Protein AF-A0A2S3VQV4-F1 (afdb_monomer)

Foldseek 3Di:
DDDDDDDDDDDDDDDDPDDDDDDPPPPPPDPVNVVVVVVVCVVFQWAKFQPVQACPVNPPFEEAEEPQCVVLVPLQVLLLVLCVVFPVVLAQHHHDQQDPVRRGHYYDDPPDAGEYEYEDDDDWAWAAHWDWDPDPPDPPIDTHHTYTYFHLPCDDPRCVPCVVPSSLVSSLSSNQRVLRHNTGWALLCDPQRDPVSCVVCVVPGHHNRDRIDISDPDRDPPASRYPSDDSSVDPSHGDPSSRVVNRVRNVDD

Sequence (253 aa):
MDCRPSAPAAALCAIPLSLVLGMVQAAERTETSDKQILAMRKVQPQSYVDLARLWKGGLPIPVCWEADVAPFAEQKQWVEDIIRQRLENPTAVRFKGFAVQAKRWPTCSAAALGIRISATEGRPRSDVGKQWSPGPLNPKRQQFPTRVQLDFKLGGAYESYCGGQKRKCLEVIALHEFMHAIGFLHEHLRDDAPQACRETFGHEGDDTGIHPNKFSVIYDRASIMTYCESIYDRPIRLSAEDIAAVNHFYQTQ

Solvent-accessible surface area (backbone atoms only — not comparable to full-atom values): 14677 Å² total; per-residue (Å²): 137,86,83,84,88,82,84,86,84,88,83,90,80,89,76,83,85,76,78,84,74,83,75,81,74,71,82,74,82,49,72,67,55,56,51,51,51,51,50,52,42,70,76,56,41,25,40,39,28,20,73,89,15,42,62,73,96,47,73,54,36,35,36,24,32,35,77,80,39,64,86,42,62,66,60,51,48,47,42,55,50,39,39,43,64,48,45,34,66,75,32,46,49,47,75,34,42,56,35,84,90,74,72,38,60,35,73,54,56,96,83,55,59,37,40,39,37,37,58,47,88,62,86,61,48,28,30,27,4,56,35,60,48,86,52,96,83,45,93,81,56,44,78,46,55,17,44,34,32,40,33,86,80,43,53,75,88,37,30,85,76,25,63,93,39,50,68,62,44,48,32,40,50,48,49,34,35,50,42,17,42,59,9,35,42,53,42,39,70,42,94,74,28,58,66,74,39,33,74,72,47,51,85,69,74,62,45,85,52,83,54,79,37,67,60,40,95,58,71,57,87,67,31,54,46,26,74,77,50,69,62,79,86,46,77,84,50,60,26,74,35,46,34,42,31,46,28,68,73,42,45,86,127

Secondary structure (DSSP, 8-state):
------------------------------HHHHHHHHHHHHHS---EEETTTS-TT-PSEEEEE-GGGTT-HHHHHHHHHHHIIIIITTSS--EE--BTTTTBPPBPPTT--SEEEEE-SSS-EE--SSEE-S-TT-TT--EEPEEEEE-SS--GGGHHHHTT-HHHHHHHHHHHHHHHHTTB--GGGSTTS-HHHHHHHTT---SS--SEEES-SS--TT-TT-SSS-GGGS-SS--HHHHHHHHHHHS--

Structure (mmCIF, N/CA/C/O backbone):
data_AF-A0A2S3VQV4-F1
#
_entry.id   AF-A0A2S3VQV4-F1
#
loop_
_atom_site.group_PDB
_atom_site.id
_atom_site.type_symbol
_atom_site.label_atom_id
_atom_site.label_alt_id
_atom_site.label_comp_id
_atom_site.label_asym_id
_atom_site.label_entity_id
_atom_site.label_seq_id
_atom_site.pdbx_PDB_ins_code
_atom_site.Cartn_x
_atom_site.Cartn_y
_atom_site.Cartn_z
_atom_site.occupancy
_atom_site.B_iso_or_equiv
_atom_site.auth_seq_id
_atom_site.auth_comp_id
_atom_site.auth_asym_id
_atom_site.auth_atom_id
_atom_site.pdbx_PDB_model_num
ATOM 1 N N . MET A 1 1 ? 51.954 -7.092 -84.068 1.00 37.50 1 MET A N 1
ATOM 2 C CA . MET A 1 1 ? 51.977 -8.270 -83.179 1.00 37.50 1 MET A CA 1
ATOM 3 C C . MET A 1 1 ? 50.537 -8.504 -82.758 1.00 37.50 1 MET A C 1
ATOM 5 O O . MET A 1 1 ? 50.063 -7.892 -81.817 1.00 37.50 1 MET A O 1
ATOM 9 N N . ASP A 1 2 ? 49.723 -8.955 -83.703 1.00 35.81 2 ASP A N 1
ATOM 10 C CA . ASP A 1 2 ? 49.441 -10.374 -83.971 1.00 35.81 2 ASP A CA 1
ATOM 11 C C . ASP A 1 2 ? 48.660 -11.022 -82.838 1.00 35.81 2 ASP A C 1
ATOM 13 O O . ASP A 1 2 ? 49.214 -11.309 -81.786 1.00 35.81 2 ASP A O 1
ATOM 17 N N . CYS A 1 3 ? 47.391 -11.315 -83.112 1.00 26.34 3 CYS A N 1
ATOM 18 C CA . CYS A 1 3 ? 46.712 -12.486 -82.574 1.00 26.34 3 CYS A CA 1
ATOM 19 C C . CYS A 1 3 ? 45.670 -12.934 -83.605 1.00 26.34 3 CYS A C 1
ATOM 21 O O . CYS A 1 3 ? 44.615 -12.321 -83.766 1.00 26.34 3 CYS A O 1
ATOM 23 N N . ARG A 1 4 ? 46.003 -14.001 -84.337 1.00 34.62 4 ARG A N 1
ATOM 24 C CA . ARG A 1 4 ? 45.033 -14.879 -85.001 1.00 34.62 4 ARG A CA 1
ATOM 25 C C . ARG A 1 4 ? 44.689 -16.057 -84.065 1.00 34.62 4 ARG A C 1
ATOM 27 O O . ARG A 1 4 ? 45.389 -16.260 -83.077 1.00 34.62 4 ARG A O 1
ATOM 34 N N . PRO A 1 5 ? 43.592 -16.784 -84.342 1.00 52.12 5 PRO A N 1
ATOM 35 C CA . PRO A 1 5 ? 42.718 -17.366 -83.331 1.00 52.12 5 PRO A CA 1
ATOM 36 C C . PRO A 1 5 ? 42.976 -18.855 -83.080 1.00 52.12 5 PRO A C 1
ATOM 38 O O . PRO A 1 5 ? 43.497 -19.561 -83.942 1.00 52.12 5 PRO A O 1
ATOM 41 N N . SER A 1 6 ? 42.461 -19.358 -81.961 1.00 37.84 6 SER A N 1
ATOM 42 C CA . SER A 1 6 ? 42.066 -20.760 -81.829 1.00 37.84 6 SER A CA 1
ATOM 43 C C . SER A 1 6 ? 40.886 -20.896 -80.858 1.00 37.84 6 SER A C 1
ATOM 45 O O . SER A 1 6 ? 40.929 -20.477 -79.707 1.00 37.84 6 SER A O 1
ATOM 47 N N . ALA A 1 7 ? 39.798 -21.463 -81.368 1.00 37.53 7 ALA A N 1
ATOM 48 C CA . ALA A 1 7 ? 38.759 -22.152 -80.602 1.00 37.53 7 ALA A CA 1
ATOM 49 C C . ALA A 1 7 ? 38.969 -23.677 -80.832 1.00 37.53 7 ALA A C 1
ATOM 51 O O . ALA A 1 7 ? 39.794 -24.000 -81.695 1.00 37.53 7 ALA A O 1
ATOM 52 N N . PRO A 1 8 ? 38.233 -24.624 -80.199 1.00 49.47 8 PRO A N 1
ATOM 53 C CA . PRO A 1 8 ? 37.047 -24.455 -79.348 1.00 49.47 8 PRO A CA 1
ATOM 54 C C . PRO A 1 8 ? 36.960 -25.405 -78.116 1.00 49.47 8 PRO A C 1
ATOM 56 O O . PRO A 1 8 ? 37.831 -26.230 -77.871 1.00 49.47 8 PRO A O 1
ATOM 59 N N . ALA A 1 9 ? 35.807 -25.316 -77.436 1.00 34.09 9 ALA A N 1
ATOM 60 C CA . ALA A 1 9 ? 35.054 -26.393 -76.768 1.00 34.09 9 ALA A CA 1
ATOM 61 C C . ALA A 1 9 ? 35.073 -26.491 -75.222 1.00 34.09 9 ALA A C 1
ATOM 63 O O . ALA A 1 9 ? 35.993 -27.006 -74.604 1.00 34.09 9 ALA A O 1
ATOM 64 N N . ALA A 1 10 ? 33.919 -26.082 -74.673 1.00 34.25 10 ALA A N 1
ATOM 65 C CA . ALA A 1 10 ? 33.090 -26.761 -73.669 1.00 34.25 10 ALA A CA 1
ATOM 66 C C . ALA A 1 10 ? 33.666 -27.090 -72.277 1.00 34.25 10 ALA A C 1
ATOM 68 O O . ALA A 1 10 ? 34.391 -28.058 -72.102 1.00 34.25 10 ALA A O 1
ATOM 69 N N . ALA A 1 11 ? 33.136 -26.421 -71.248 1.00 33.97 11 ALA A N 1
ATOM 70 C CA . ALA A 1 11 ? 32.174 -27.040 -70.326 1.00 33.97 11 ALA A CA 1
ATOM 71 C C . ALA A 1 11 ? 31.608 -25.991 -69.356 1.00 33.97 11 ALA A C 1
ATOM 73 O O . ALA A 1 11 ? 32.313 -25.115 -68.863 1.00 33.97 11 ALA A O 1
ATOM 74 N N . LEU A 1 12 ? 30.301 -26.085 -69.127 1.00 37.28 12 LEU A N 1
ATOM 75 C CA . LEU A 1 12 ? 29.513 -25.231 -68.254 1.00 37.28 12 LEU A CA 1
ATOM 76 C C . LEU A 1 12 ? 29.909 -25.397 -66.782 1.00 37.28 12 LEU A C 1
ATOM 78 O O . LEU A 1 12 ? 29.992 -26.520 -66.296 1.00 37.28 12 LEU A O 1
ATOM 82 N N . CYS A 1 13 ? 29.995 -24.286 -66.050 1.00 30.20 13 CYS A N 1
ATOM 83 C CA . CYS A 1 13 ? 29.574 -24.248 -64.650 1.00 30.20 13 CYS A CA 1
ATOM 84 C C . CYS A 1 13 ? 29.220 -22.803 -64.272 1.00 30.20 13 CYS A C 1
ATOM 86 O O . CYS A 1 13 ? 30.066 -22.016 -63.856 1.00 30.20 13 CYS A O 1
ATOM 88 N N . ALA A 1 14 ? 27.962 -22.427 -64.502 1.00 33.12 14 ALA A N 1
ATOM 89 C CA . ALA A 1 14 ? 27.409 -21.177 -64.003 1.00 33.12 14 ALA A CA 1
ATOM 90 C C . ALA A 1 14 ? 27.013 -21.379 -62.534 1.00 33.12 14 ALA A C 1
ATOM 92 O O . ALA A 1 14 ? 26.073 -22.117 -62.246 1.00 33.12 14 ALA A O 1
ATOM 93 N N . ILE A 1 15 ? 27.720 -20.723 -61.613 1.00 39.78 15 ILE A N 1
ATOM 94 C CA . ILE A 1 15 ? 27.254 -20.519 -60.238 1.00 39.78 15 ILE A CA 1
ATOM 95 C C . ILE A 1 15 ? 26.814 -19.053 -60.159 1.00 39.78 15 ILE A C 1
ATOM 97 O O . ILE A 1 15 ? 27.644 -18.170 -60.386 1.00 39.78 15 ILE A O 1
ATOM 101 N N . PRO A 1 16 ? 25.528 -18.757 -59.906 1.00 37.22 16 PRO A N 1
ATOM 102 C CA . PRO A 1 16 ? 25.073 -17.383 -59.820 1.00 37.22 16 PRO A CA 1
ATOM 103 C C . PRO A 1 16 ? 25.626 -16.722 -58.555 1.00 37.22 16 PRO A C 1
ATOM 105 O O . PRO A 1 16 ? 25.566 -17.266 -57.452 1.00 37.22 16 PRO A O 1
ATOM 108 N N . LEU A 1 17 ? 26.155 -15.517 -58.751 1.00 39.88 17 LEU A N 1
ATOM 109 C CA . LEU A 1 17 ? 26.560 -14.580 -57.716 1.00 39.88 17 LEU A CA 1
ATOM 110 C C . LEU A 1 17 ? 25.288 -14.061 -57.022 1.00 39.88 17 LEU A C 1
ATOM 112 O O . LEU A 1 17 ? 24.684 -13.083 -57.458 1.00 39.88 17 LEU A O 1
ATOM 116 N N . SER A 1 18 ? 24.831 -14.764 -55.985 1.00 39.56 18 SER A N 1
ATOM 117 C CA . SER A 1 18 ? 23.697 -14.325 -55.171 1.00 39.56 18 SER A CA 1
ATOM 118 C C . SER A 1 18 ? 24.066 -13.057 -54.404 1.00 39.56 18 SER A C 1
ATOM 120 O O . SER A 1 18 ? 24.890 -13.071 -53.491 1.00 39.56 18 SER A O 1
ATOM 122 N N . LEU A 1 19 ? 23.432 -11.956 -54.804 1.00 42.22 19 LEU A N 1
ATOM 123 C CA . LEU A 1 19 ? 23.397 -10.684 -54.098 1.00 42.22 19 LEU A CA 1
ATOM 124 C C . LEU A 1 19 ? 22.853 -10.922 -52.678 1.00 42.22 19 LEU A C 1
ATOM 126 O O . LEU A 1 19 ? 21.746 -11.433 -52.503 1.00 42.22 19 LEU A O 1
ATOM 130 N N . VAL A 1 20 ? 23.649 -10.573 -51.669 1.00 43.97 20 VAL A N 1
ATOM 131 C CA . VAL A 1 20 ? 23.296 -10.663 -50.248 1.00 43.97 20 VAL A CA 1
ATOM 132 C C . VAL A 1 20 ? 22.176 -9.664 -49.957 1.00 43.97 20 VAL A C 1
ATOM 134 O O . VAL A 1 20 ? 22.417 -8.472 -49.780 1.00 43.97 20 VAL A O 1
ATOM 137 N N . LEU A 1 21 ? 20.936 -10.150 -49.923 1.00 41.28 21 LEU A N 1
ATOM 138 C CA . LEU A 1 21 ? 19.814 -9.419 -49.351 1.00 41.28 21 LEU A CA 1
ATOM 139 C C . LEU A 1 21 ? 19.945 -9.519 -47.825 1.00 41.28 21 LEU A C 1
ATOM 141 O O . LEU A 1 21 ? 19.776 -10.592 -47.247 1.00 41.28 21 LEU A O 1
ATOM 145 N N . GLY A 1 22 ? 20.312 -8.410 -47.182 1.00 38.19 22 GLY A N 1
ATOM 146 C CA . GLY A 1 22 ? 20.377 -8.307 -45.729 1.00 38.19 22 GLY A CA 1
ATOM 147 C C . GLY A 1 22 ? 19.006 -8.575 -45.116 1.00 38.19 22 GLY A C 1
ATOM 148 O O . GLY A 1 22 ? 18.124 -7.720 -45.149 1.00 38.19 22 GLY A O 1
ATOM 149 N N . MET A 1 23 ? 18.830 -9.766 -44.549 1.00 38.03 23 MET A N 1
ATOM 150 C CA . MET A 1 23 ? 17.711 -10.049 -43.667 1.00 38.03 23 MET A CA 1
ATOM 151 C C . MET A 1 23 ? 17.984 -9.375 -42.327 1.00 38.03 23 MET A C 1
ATOM 153 O O . MET A 1 23 ? 18.770 -9.859 -41.515 1.00 38.03 23 MET A O 1
ATOM 157 N N . VAL A 1 24 ? 17.305 -8.256 -42.083 1.00 44.84 24 VAL A N 1
ATOM 158 C CA . VAL A 1 24 ? 16.979 -7.846 -40.719 1.00 44.84 24 VAL A CA 1
ATOM 159 C C . VAL A 1 24 ? 16.031 -8.919 -40.188 1.00 44.84 24 VAL A C 1
ATOM 161 O O . VAL A 1 24 ? 14.823 -8.855 -40.404 1.00 44.84 24 VAL A O 1
ATOM 164 N N . GLN A 1 25 ? 16.575 -9.954 -39.550 1.00 40.06 25 GLN A N 1
ATOM 165 C CA . GLN A 1 25 ? 15.770 -10.834 -38.715 1.00 40.06 25 GLN A CA 1
ATOM 166 C C . GLN A 1 25 ? 15.350 -10.015 -37.497 1.00 40.06 25 GLN A C 1
ATOM 168 O O . GLN A 1 25 ? 16.073 -9.908 -36.508 1.00 40.06 25 GLN A O 1
ATOM 173 N N . ALA A 1 26 ? 14.167 -9.407 -37.582 1.00 44.28 26 ALA A N 1
ATOM 174 C CA . ALA A 1 26 ? 13.380 -9.180 -36.387 1.00 44.28 26 ALA A CA 1
ATOM 175 C C . ALA A 1 26 ? 13.266 -10.547 -35.704 1.00 44.28 26 ALA A C 1
ATOM 177 O O . ALA A 1 26 ? 12.767 -11.494 -36.307 1.00 44.28 26 ALA A O 1
ATOM 178 N N . ALA A 1 27 ? 13.826 -10.674 -34.502 1.00 47.50 27 ALA A N 1
ATOM 179 C CA . ALA A 1 27 ? 13.741 -11.898 -33.727 1.00 47.50 27 ALA A CA 1
ATOM 180 C C . ALA A 1 27 ? 12.258 -12.204 -33.477 1.00 47.50 27 ALA A C 1
ATOM 182 O O . ALA A 1 27 ? 11.628 -11.606 -32.603 1.00 47.50 27 ALA A O 1
ATOM 183 N N . GLU A 1 28 ? 11.685 -13.096 -34.281 1.00 47.72 28 GLU A N 1
ATOM 184 C CA . GLU A 1 28 ? 10.349 -13.625 -34.064 1.00 47.72 28 GLU A CA 1
ATOM 185 C C . GLU A 1 28 ? 10.369 -14.350 -32.716 1.00 47.72 28 GLU A C 1
ATOM 187 O O . GLU A 1 28 ? 10.972 -15.416 -32.564 1.00 47.72 28 GLU A O 1
ATOM 192 N N . ARG A 1 29 ? 9.737 -13.753 -31.697 1.00 47.00 29 ARG A N 1
ATOM 193 C CA . ARG A 1 29 ? 9.370 -14.490 -30.486 1.00 47.00 29 ARG A CA 1
ATOM 194 C C . ARG A 1 29 ? 8.435 -15.605 -30.919 1.00 47.00 29 ARG A C 1
ATOM 196 O O . ARG A 1 29 ? 7.283 -15.362 -31.260 1.00 47.00 29 ARG A O 1
ATOM 203 N N . THR A 1 30 ? 8.951 -16.824 -30.936 1.00 44.78 30 THR A N 1
ATOM 204 C CA . THR A 1 30 ? 8.153 -18.005 -31.230 1.00 44.78 30 THR A CA 1
ATOM 205 C C . THR A 1 30 ? 7.214 -18.284 -30.059 1.00 44.78 30 THR A C 1
ATOM 207 O O . THR A 1 30 ? 7.608 -18.234 -28.894 1.00 44.78 30 THR A O 1
ATOM 210 N N . GLU A 1 31 ? 5.966 -18.628 -30.370 1.00 49.62 31 GLU A N 1
ATOM 211 C CA . GLU A 1 31 ? 4.914 -19.011 -29.415 1.00 49.62 31 GLU A CA 1
ATOM 212 C C . GLU A 1 31 ? 5.366 -20.129 -28.442 1.00 49.62 31 GLU A C 1
ATOM 214 O O . GLU A 1 31 ? 4.879 -20.257 -27.316 1.00 49.62 31 GLU A O 1
ATOM 219 N N . THR A 1 32 ? 6.353 -20.924 -28.864 1.00 46.34 32 THR A N 1
ATOM 220 C CA . THR A 1 32 ? 7.028 -21.973 -28.091 1.00 46.34 32 THR A CA 1
ATOM 221 C C . THR A 1 32 ? 7.845 -21.416 -26.918 1.00 46.34 32 THR A C 1
ATOM 223 O O . THR A 1 32 ? 7.810 -21.992 -25.831 1.00 46.34 32 THR A O 1
ATOM 226 N N . SER A 1 33 ? 8.515 -20.273 -27.101 1.00 57.22 33 SER A N 1
ATOM 227 C CA . SER A 1 33 ? 9.264 -19.571 -26.050 1.00 57.22 33 SER A CA 1
ATOM 228 C C . SER A 1 33 ? 8.322 -19.001 -24.992 1.00 57.22 33 SER A C 1
ATOM 230 O O . SER A 1 33 ? 8.520 -19.217 -23.798 1.00 57.22 33 SER A O 1
ATOM 232 N N . ASP A 1 34 ? 7.223 -18.373 -25.415 1.00 50.81 34 ASP A N 1
ATOM 233 C CA . ASP A 1 34 ? 6.248 -17.803 -24.485 1.00 50.81 34 ASP A CA 1
ATOM 234 C C . ASP A 1 34 ? 5.548 -18.890 -23.657 1.00 50.81 34 ASP A C 1
ATOM 236 O O . ASP A 1 34 ? 5.352 -18.697 -22.460 1.00 50.81 34 ASP A O 1
ATOM 240 N N . LYS A 1 35 ? 5.245 -20.066 -24.230 1.00 51.00 35 LYS A N 1
ATOM 241 C CA . LYS A 1 35 ? 4.702 -21.215 -23.475 1.00 51.00 35 LYS A CA 1
ATOM 242 C C . LYS A 1 35 ? 5.713 -21.813 -22.494 1.00 51.00 35 LYS A C 1
ATOM 244 O O . LYS A 1 35 ? 5.312 -22.187 -21.393 1.00 51.00 35 LYS A O 1
ATOM 249 N N . GLN A 1 36 ? 6.998 -21.882 -22.845 1.00 55.75 36 GLN A N 1
ATOM 250 C CA . GLN A 1 36 ? 8.057 -22.337 -21.933 1.00 55.75 36 GLN A CA 1
ATOM 251 C C . GLN A 1 36 ? 8.312 -21.334 -20.804 1.00 55.75 36 GLN A C 1
ATOM 253 O O . GLN A 1 36 ? 8.400 -21.738 -19.648 1.00 55.75 36 GLN A O 1
ATOM 258 N N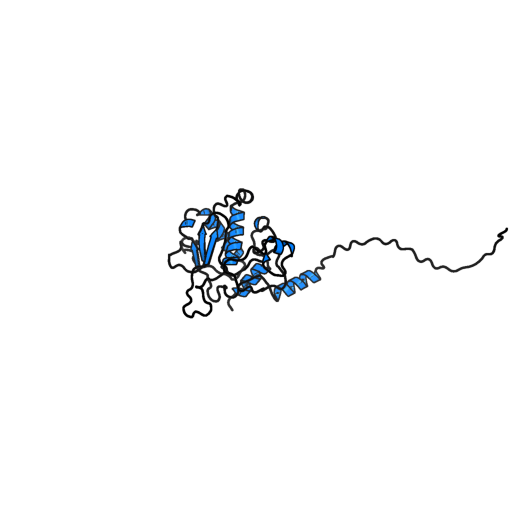 . ILE A 1 37 ? 8.326 -20.034 -21.105 1.00 53.62 37 ILE A N 1
ATOM 259 C CA . ILE A 1 37 ? 8.384 -18.963 -20.107 1.00 53.62 37 ILE A CA 1
ATOM 260 C C . ILE A 1 37 ? 7.148 -19.028 -19.202 1.00 53.62 37 ILE A C 1
ATOM 262 O O . ILE A 1 37 ? 7.285 -18.963 -17.987 1.00 53.62 37 ILE A O 1
ATOM 266 N N . LEU A 1 38 ? 5.945 -19.227 -19.750 1.00 51.50 38 LEU A N 1
ATOM 267 C CA . LEU A 1 38 ? 4.717 -19.371 -18.959 1.00 51.50 38 LEU A CA 1
ATOM 268 C C . LEU A 1 38 ? 4.722 -20.639 -18.089 1.00 51.50 38 LEU A C 1
ATOM 270 O O . LEU A 1 38 ? 4.193 -20.624 -16.980 1.00 51.50 38 LEU A O 1
ATOM 274 N N . ALA A 1 39 ? 5.316 -21.732 -18.572 1.00 57.41 39 ALA A N 1
ATOM 275 C CA . ALA A 1 39 ? 5.488 -22.966 -17.811 1.00 57.41 39 ALA A CA 1
ATOM 276 C C . ALA A 1 39 ? 6.515 -22.792 -16.680 1.00 57.41 39 ALA A C 1
ATOM 278 O O . ALA A 1 39 ? 6.228 -23.173 -15.551 1.00 57.41 39 ALA A O 1
ATOM 279 N N . MET A 1 40 ? 7.651 -22.133 -16.934 1.00 54.72 40 MET A N 1
ATOM 280 C CA . MET A 1 40 ? 8.623 -21.764 -15.896 1.00 54.72 40 MET A CA 1
ATOM 281 C C . MET A 1 40 ? 8.008 -20.807 -14.859 1.00 54.72 40 MET A C 1
ATOM 283 O O . MET A 1 40 ? 8.134 -21.051 -13.662 1.00 54.72 40 MET A O 1
ATOM 287 N N . ARG A 1 41 ? 7.239 -19.802 -15.308 1.00 52.19 41 ARG A N 1
ATOM 288 C CA . ARG A 1 41 ? 6.460 -18.870 -14.465 1.00 52.19 41 ARG A CA 1
ATOM 289 C C . ARG A 1 41 ? 5.413 -19.566 -13.589 1.00 52.19 41 ARG A C 1
ATOM 291 O O . ARG A 1 41 ? 5.117 -19.090 -12.500 1.00 52.19 41 ARG A O 1
ATOM 298 N N . LYS A 1 42 ? 4.823 -20.676 -14.054 1.00 45.38 42 LYS A N 1
ATOM 299 C CA . LYS A 1 42 ? 3.853 -21.480 -13.283 1.00 45.38 42 LYS A CA 1
ATOM 300 C C . LYS A 1 42 ? 4.511 -22.396 -12.254 1.00 45.38 42 LYS A C 1
ATOM 302 O O . LYS A 1 42 ? 3.868 -22.734 -11.266 1.00 45.38 42 LYS A O 1
ATOM 307 N N . VAL A 1 43 ? 5.752 -22.817 -12.491 1.00 44.72 43 VAL A N 1
ATOM 308 C CA . VAL A 1 43 ? 6.489 -23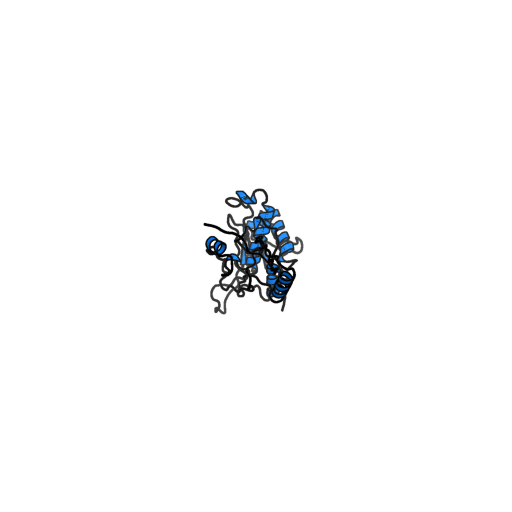.712 -11.586 1.00 44.72 43 VAL A CA 1
ATOM 309 C C . VAL A 1 43 ? 7.153 -22.921 -10.457 1.00 44.72 43 VAL A C 1
ATOM 311 O O . VAL A 1 43 ? 7.273 -23.443 -9.352 1.00 44.72 43 VAL A O 1
ATOM 314 N N . GLN A 1 44 ? 7.513 -21.656 -10.699 1.00 42.16 44 GLN A N 1
ATOM 315 C CA . GLN A 1 44 ? 7.964 -20.705 -9.683 1.00 42.16 44 GLN A CA 1
ATOM 316 C C . GLN A 1 44 ? 7.485 -19.302 -10.103 1.00 42.16 44 GLN A C 1
ATOM 318 O O . GLN A 1 44 ? 8.096 -18.712 -10.993 1.00 42.16 44 GLN A O 1
ATOM 323 N N . PRO A 1 45 ? 6.364 -18.791 -9.560 1.00 42.34 45 PRO A N 1
ATOM 324 C CA . PRO A 1 45 ? 5.953 -17.392 -9.717 1.00 42.34 45 PRO A CA 1
ATOM 325 C C . PRO A 1 45 ? 6.767 -16.507 -8.799 1.00 42.34 45 PRO A C 1
ATOM 327 O O . PRO A 1 45 ? 7.330 -17.065 -7.864 1.00 42.34 45 PRO A O 1
ATOM 330 N N . GLN A 1 46 ? 6.949 -15.205 -9.083 1.00 61.28 46 GLN A N 1
ATOM 331 C CA . GLN A 1 46 ? 7.988 -14.519 -8.341 1.00 61.28 46 GLN A CA 1
ATOM 332 C C . GLN A 1 46 ? 8.089 -12.959 -8.297 1.00 61.28 46 GLN A C 1
ATOM 334 O O . GLN A 1 46 ? 8.196 -12.307 -9.324 1.00 61.28 46 GLN A O 1
ATOM 339 N N . SER A 1 47 ? 8.171 -12.398 -7.073 1.00 63.59 47 SER A N 1
ATOM 340 C CA . SER A 1 47 ? 8.362 -10.974 -6.702 1.00 63.59 47 SER A CA 1
ATOM 341 C C . SER A 1 47 ? 9.515 -10.782 -5.691 1.00 63.59 47 SER A C 1
ATOM 343 O O . SER A 1 47 ? 10.061 -11.762 -5.169 1.00 63.59 47 SER A O 1
ATOM 345 N N . TYR A 1 48 ? 9.899 -9.536 -5.390 1.00 85.00 48 TYR A N 1
ATOM 346 C CA . TYR A 1 48 ? 10.846 -9.202 -4.315 1.00 85.00 48 TYR A CA 1
ATOM 347 C C . TYR A 1 48 ? 10.116 -9.015 -2.972 1.00 85.00 48 TYR A C 1
ATOM 349 O O . TYR A 1 48 ? 9.217 -8.186 -2.866 1.00 85.00 48 TYR A O 1
ATOM 357 N N . VAL A 1 49 ? 10.436 -9.823 -1.954 1.00 88.56 49 VAL A N 1
ATOM 358 C CA . VAL A 1 49 ? 9.638 -9.926 -0.711 1.00 88.56 49 VAL A CA 1
ATOM 359 C C . VAL A 1 49 ? 10.539 -10.037 0.517 1.00 88.56 49 VAL A C 1
ATOM 361 O O . VAL A 1 49 ? 11.539 -10.748 0.483 1.00 88.56 49 VAL A O 1
ATOM 364 N N . ASP A 1 50 ? 10.168 -9.412 1.636 1.00 89.38 50 ASP A N 1
ATOM 365 C CA . ASP A 1 50 ? 10.814 -9.648 2.932 1.00 89.38 50 ASP A CA 1
ATOM 366 C C . ASP A 1 50 ? 1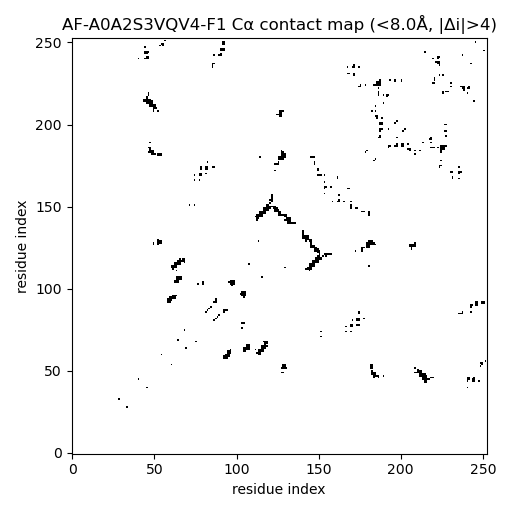0.091 -10.765 3.708 1.00 89.38 50 ASP A C 1
ATOM 368 O O . ASP A 1 50 ? 9.041 -10.572 4.334 1.00 89.38 50 ASP A O 1
ATOM 372 N N . LEU A 1 51 ? 10.676 -11.968 3.696 1.00 86.81 51 LEU A N 1
ATOM 373 C CA . LEU A 1 51 ? 10.081 -13.160 4.315 1.00 86.81 51 LEU A CA 1
ATOM 374 C C . LEU A 1 51 ? 9.907 -13.047 5.833 1.00 86.81 51 LEU A C 1
ATOM 376 O O . LEU A 1 51 ? 9.053 -13.743 6.397 1.00 86.81 51 LEU A O 1
ATOM 380 N N . ALA A 1 52 ? 10.717 -12.218 6.496 1.00 86.50 52 ALA A N 1
ATOM 381 C CA . ALA A 1 52 ? 10.635 -12.000 7.937 1.00 86.50 52 ALA A CA 1
ATOM 382 C C . ALA A 1 52 ? 9.477 -11.061 8.309 1.00 86.50 52 ALA A C 1
ATOM 384 O O . ALA A 1 52 ? 9.079 -11.009 9.476 1.00 86.50 52 ALA A O 1
ATOM 385 N N . ARG A 1 53 ? 8.928 -10.339 7.325 1.00 90.94 53 ARG A N 1
ATOM 386 C CA . ARG A 1 53 ? 7.845 -9.366 7.498 1.00 90.94 53 ARG A CA 1
ATOM 387 C C . ARG A 1 53 ? 6.490 -9.853 6.986 1.00 90.94 53 ARG A C 1
ATOM 389 O O . ARG A 1 53 ? 5.489 -9.181 7.201 1.00 90.94 53 ARG A O 1
ATOM 396 N N . LEU A 1 54 ? 6.404 -11.023 6.361 1.00 92.00 54 LEU A N 1
ATOM 397 C CA . LEU A 1 54 ? 5.119 -11.591 5.938 1.00 92.00 54 LEU A CA 1
ATOM 398 C C . LEU A 1 54 ? 4.156 -11.817 7.118 1.00 92.00 54 LEU A C 1
ATOM 400 O O . LEU A 1 54 ? 4.560 -12.227 8.211 1.00 92.00 54 LEU A O 1
ATOM 404 N N . TRP A 1 55 ? 2.852 -11.644 6.884 1.00 93.38 55 TRP A N 1
ATOM 405 C CA . TRP A 1 55 ? 1.798 -11.887 7.883 1.00 93.38 55 TRP A CA 1
ATOM 406 C C . TRP A 1 55 ? 1.447 -13.383 8.028 1.00 93.38 55 TRP A C 1
ATOM 408 O O . TRP A 1 55 ? 0.281 -13.775 7.961 1.00 93.38 55 TRP A O 1
ATOM 418 N N . LYS A 1 56 ? 2.460 -14.238 8.230 1.00 84.31 56 LYS A N 1
ATOM 419 C CA . LYS A 1 56 ? 2.306 -15.702 8.338 1.00 84.31 56 LYS A CA 1
ATOM 420 C C . LYS A 1 56 ? 1.339 -16.085 9.465 1.00 84.31 56 LYS A C 1
ATOM 422 O O . LYS A 1 56 ? 1.497 -15.624 10.596 1.00 84.31 56 LYS A O 1
ATOM 427 N N . GLY A 1 57 ? 0.334 -16.909 9.147 1.00 77.00 57 GLY A N 1
ATOM 428 C CA . GLY A 1 57 ? -0.695 -17.370 10.095 1.00 77.00 57 GLY A CA 1
ATOM 429 C C . GLY A 1 57 ? -1.590 -16.263 10.672 1.00 77.00 57 GLY A C 1
ATOM 430 O O . GLY A 1 57 ? -2.321 -16.505 11.626 1.00 77.00 57 GLY A O 1
ATOM 431 N N . GLY A 1 58 ? -1.512 -15.040 10.132 1.00 75.25 58 GLY A N 1
ATOM 432 C CA . GLY A 1 58 ? -2.150 -13.838 10.676 1.00 75.25 58 GLY A CA 1
ATOM 433 C C . GLY A 1 58 ? -3.237 -13.237 9.787 1.00 75.25 58 GLY A C 1
ATOM 434 O O . GLY A 1 58 ? -3.555 -12.060 9.954 1.00 75.25 58 GLY A O 1
ATOM 435 N N . LEU A 1 59 ? -3.773 -14.008 8.835 1.00 88.50 59 LEU A N 1
ATOM 436 C CA . LEU A 1 59 ? -4.903 -13.588 8.008 1.00 88.50 59 LEU A CA 1
ATOM 437 C C . LEU A 1 59 ? -6.240 -13.834 8.734 1.00 88.50 59 LEU A C 1
ATOM 439 O O . LEU A 1 59 ? -6.376 -14.841 9.429 1.00 88.50 59 LEU A O 1
ATOM 443 N N . PRO A 1 60 ? -7.255 -12.975 8.539 1.00 94.12 60 PRO A N 1
ATOM 444 C CA . PRO A 1 60 ? -7.194 -11.701 7.820 1.00 94.12 60 PRO A CA 1
ATOM 445 C C . PRO A 1 60 ? -6.433 -10.604 8.599 1.00 94.12 60 PRO A C 1
ATOM 447 O O . PRO A 1 60 ? -6.587 -10.462 9.816 1.00 94.12 60 PRO A O 1
ATOM 450 N N . ILE A 1 61 ? -5.639 -9.799 7.884 1.00 96.38 61 ILE A N 1
ATOM 451 C CA . ILE A 1 61 ? -4.785 -8.734 8.440 1.00 96.38 61 ILE A CA 1
ATOM 452 C C . ILE A 1 61 ? -5.668 -7.567 8.904 1.00 96.38 61 ILE A C 1
ATOM 454 O O . ILE A 1 61 ? -6.435 -7.050 8.095 1.00 96.38 61 ILE A O 1
ATOM 458 N N . PRO A 1 62 ? -5.609 -7.125 10.176 1.00 96.56 62 PRO A N 1
ATOM 459 C CA . PRO A 1 62 ? -6.352 -5.944 10.611 1.00 96.56 62 PRO A CA 1
ATOM 460 C C . PRO A 1 62 ? -5.920 -4.684 9.871 1.00 96.56 62 PRO A C 1
ATOM 462 O O . PRO A 1 62 ? -4.726 -4.433 9.750 1.00 96.56 62 PRO A O 1
ATOM 465 N N . VAL A 1 63 ? -6.896 -3.884 9.443 1.00 97.88 63 VAL A N 1
ATOM 466 C CA . VAL A 1 63 ? -6.694 -2.574 8.822 1.00 97.88 63 VAL A CA 1
ATOM 467 C C . VAL A 1 63 ? -7.623 -1.549 9.471 1.00 97.88 63 VAL A C 1
ATOM 469 O O . VAL A 1 63 ? -8.784 -1.854 9.764 1.00 97.88 63 VAL A O 1
ATOM 472 N N . CYS A 1 64 ? -7.122 -0.338 9.705 1.00 98.00 64 CYS A N 1
ATOM 473 C CA . CYS A 1 64 ? -7.926 0.785 10.177 1.00 98.00 64 CYS A CA 1
ATOM 474 C C . CYS A 1 64 ? -7.393 2.137 9.692 1.00 98.00 64 CYS A C 1
ATOM 476 O O . CYS A 1 64 ? -6.236 2.269 9.290 1.00 98.00 64 CYS A O 1
ATOM 478 N N . TRP A 1 65 ? -8.263 3.142 9.753 1.00 98.12 65 TRP A N 1
ATOM 479 C CA . TRP A 1 65 ? -7.975 4.530 9.415 1.00 98.12 65 TRP A CA 1
ATOM 480 C C . TRP A 1 65 ? -7.580 5.318 10.657 1.00 98.12 65 TRP A C 1
ATOM 482 O O . TRP A 1 65 ? -8.310 5.317 11.647 1.00 98.12 65 TRP A O 1
ATOM 492 N N . GLU A 1 66 ? -6.473 6.038 10.605 1.00 98.31 66 GLU A N 1
ATOM 493 C CA . GLU A 1 66 ? -6.154 7.030 11.623 1.00 98.31 66 GLU A CA 1
ATOM 494 C C . GLU A 1 66 ? -7.163 8.186 11.609 1.00 98.31 66 GLU A C 1
ATOM 496 O O . GLU A 1 66 ? -7.889 8.421 10.636 1.00 98.31 66 GLU A O 1
ATOM 501 N N . ALA A 1 67 ? -7.241 8.896 12.736 1.00 97.06 67 ALA A N 1
ATOM 502 C CA . ALA A 1 67 ? -8.216 9.967 12.933 1.00 97.06 67 ALA A CA 1
ATOM 503 C C . ALA A 1 67 ? -8.013 11.150 11.968 1.00 97.06 67 ALA A C 1
ATOM 505 O O . ALA A 1 67 ? -8.983 11.804 11.587 1.00 97.06 67 ALA A O 1
ATOM 506 N N . ASP A 1 68 ? -6.776 11.398 11.538 1.00 97.50 68 ASP A N 1
ATOM 507 C CA . ASP A 1 68 ? -6.408 12.444 10.577 1.00 97.50 68 ASP A CA 1
ATOM 508 C C . ASP A 1 68 ? -6.952 12.187 9.159 1.00 97.50 68 ASP A C 1
ATOM 510 O O . ASP A 1 68 ? -7.063 13.120 8.365 1.00 97.50 68 ASP A O 1
ATOM 514 N N . VAL A 1 69 ? -7.379 10.956 8.854 1.00 97.25 69 VAL A N 1
ATOM 515 C CA . VAL A 1 69 ? -8.005 10.605 7.569 1.00 97.25 69 VAL A CA 1
ATOM 516 C C . VAL A 1 69 ? -9.519 10.877 7.558 1.00 97.25 69 VAL A C 1
ATOM 518 O O . VAL A 1 69 ? -10.177 10.740 6.526 1.00 97.25 69 VAL A O 1
ATOM 521 N N . ALA A 1 70 ? -10.117 11.275 8.687 1.00 96.31 70 ALA A N 1
ATOM 522 C CA . ALA A 1 70 ? -11.561 11.512 8.790 1.00 96.31 70 ALA A CA 1
ATOM 523 C C . ALA A 1 70 ? -12.145 12.466 7.717 1.00 96.31 70 ALA A C 1
ATOM 525 O O . ALA A 1 70 ? -13.228 12.156 7.213 1.00 96.31 70 ALA A O 1
ATOM 526 N N . PRO A 1 71 ? -11.466 13.558 7.299 1.00 97.44 71 PRO A N 1
ATOM 527 C CA . PRO A 1 71 ? -11.984 14.466 6.269 1.00 97.44 71 PRO A CA 1
ATOM 528 C C . PRO A 1 71 ? -12.065 13.872 4.851 1.00 97.44 71 PRO A C 1
ATOM 530 O O . PRO A 1 71 ? -12.773 14.414 4.007 1.00 97.44 71 PRO A O 1
ATOM 533 N N . PHE A 1 72 ? -11.366 12.769 4.563 1.00 97.06 72 PHE A N 1
ATOM 534 C CA . PHE A 1 72 ? -11.193 12.233 3.204 1.00 97.06 72 PHE A CA 1
ATOM 535 C C . PHE A 1 72 ? -12.159 11.081 2.895 1.00 97.06 72 PHE A C 1
ATOM 537 O O . PHE A 1 72 ? -11.760 9.995 2.472 1.00 97.06 72 PHE A O 1
ATOM 544 N N . ALA A 1 73 ? -13.452 11.278 3.165 1.00 95.75 73 ALA A N 1
ATOM 545 C CA . ALA A 1 73 ? -14.448 10.205 3.106 1.00 95.75 73 ALA A CA 1
ATOM 546 C C . ALA A 1 73 ? -14.540 9.524 1.727 1.00 95.75 73 ALA A C 1
ATOM 548 O O . ALA A 1 73 ? -14.636 8.292 1.673 1.00 95.75 73 ALA A O 1
ATOM 549 N N . GLU A 1 74 ? -14.488 10.316 0.652 1.00 96.69 74 GLU A N 1
ATOM 550 C CA . GLU A 1 74 ? -14.536 9.852 -0.737 1.00 96.69 74 GLU A CA 1
ATOM 551 C C . GLU A 1 74 ? -13.250 9.115 -1.126 1.00 96.69 74 GLU A C 1
ATOM 553 O O . GLU A 1 74 ? -13.293 7.990 -1.616 1.00 96.69 74 GLU A O 1
ATOM 558 N N . GLN A 1 75 ? -12.090 9.687 -0.825 1.00 98.00 75 GLN A N 1
ATOM 559 C CA . GLN A 1 75 ? -10.807 9.076 -1.143 1.00 98.00 75 GLN A CA 1
ATOM 560 C C . GLN A 1 75 ? -10.595 7.755 -0.397 1.00 98.00 75 GLN A C 1
ATOM 562 O O . GLN A 1 75 ? -10.102 6.787 -0.973 1.00 98.00 75 GLN A O 1
ATOM 567 N N . LYS A 1 76 ? -11.026 7.675 0.869 1.00 97.69 76 LYS A N 1
ATOM 568 C CA . LYS A 1 76 ? -11.049 6.416 1.624 1.00 97.69 76 LYS A CA 1
ATOM 569 C C . LYS A 1 76 ? -11.865 5.340 0.904 1.00 97.69 76 LYS A C 1
ATOM 571 O O . LYS A 1 76 ? -11.480 4.178 0.941 1.00 97.69 76 LYS A O 1
ATOM 576 N N . GLN A 1 77 ? -12.974 5.713 0.258 1.00 96.88 77 GLN A N 1
ATOM 577 C CA . GLN A 1 77 ? -13.781 4.776 -0.528 1.00 96.88 77 GLN A CA 1
ATOM 578 C C . GLN A 1 77 ? -13.002 4.277 -1.750 1.00 96.88 77 GLN A C 1
ATOM 580 O O . GLN A 1 77 ? -12.981 3.076 -1.996 1.00 96.88 77 GLN A O 1
ATOM 585 N N . TRP A 1 78 ? -12.303 5.162 -2.470 1.00 98.06 78 TRP A N 1
ATOM 586 C CA . TRP A 1 78 ? -11.456 4.762 -3.602 1.00 98.06 78 TRP A CA 1
ATOM 587 C C . TRP A 1 78 ? -10.361 3.775 -3.181 1.00 98.06 78 TRP A C 1
ATOM 589 O O . TRP A 1 78 ? -10.144 2.774 -3.860 1.00 98.06 78 TRP A O 1
ATOM 599 N N . VAL A 1 79 ? -9.717 4.014 -2.032 1.00 98.44 79 VAL A N 1
ATOM 600 C CA . VAL A 1 79 ? -8.709 3.100 -1.474 1.00 98.44 79 VAL A CA 1
ATOM 601 C C . VAL A 1 79 ? -9.331 1.752 -1.089 1.00 98.44 79 VAL A C 1
ATOM 603 O O . VAL A 1 79 ? -8.818 0.706 -1.477 1.00 98.44 79 VAL A O 1
ATOM 606 N N . GLU A 1 80 ? -10.454 1.741 -0.368 1.00 97.88 80 GLU A N 1
ATOM 607 C CA . GLU A 1 80 ? -11.148 0.494 -0.000 1.00 97.88 80 GLU A CA 1
ATOM 608 C C . GLU A 1 80 ? -11.546 -0.319 -1.241 1.00 97.88 80 GLU A C 1
ATOM 610 O O . GLU A 1 80 ? -11.353 -1.538 -1.281 1.00 97.88 80 GLU A O 1
ATOM 615 N N . ASP A 1 81 ? -12.059 0.353 -2.273 1.00 97.50 81 ASP A N 1
ATOM 616 C CA . ASP A 1 81 ? -12.488 -0.281 -3.513 1.00 97.50 81 ASP A CA 1
ATOM 617 C C . ASP A 1 81 ? -11.314 -0.850 -4.305 1.00 97.50 81 ASP A C 1
ATOM 619 O O . ASP A 1 81 ? -11.383 -2.008 -4.727 1.00 97.50 81 ASP A O 1
ATOM 623 N N . ILE A 1 82 ? -10.228 -0.090 -4.490 1.00 98.19 82 ILE A N 1
ATOM 624 C CA . ILE A 1 82 ? -9.091 -0.573 -5.277 1.00 98.19 82 ILE A CA 1
ATOM 625 C C . ILE A 1 82 ? -8.385 -1.736 -4.584 1.00 98.19 82 ILE A C 1
ATOM 627 O O . ILE A 1 82 ? -8.063 -2.722 -5.246 1.00 98.19 82 ILE A O 1
ATOM 631 N N . ILE A 1 83 ? -8.218 -1.687 -3.258 1.00 98.19 83 ILE A N 1
ATOM 632 C CA . ILE A 1 83 ? -7.593 -2.782 -2.510 1.00 98.19 83 ILE A CA 1
ATOM 633 C C . ILE A 1 83 ? -8.458 -4.036 -2.579 1.00 98.19 83 ILE A C 1
ATOM 635 O O . ILE A 1 83 ? -7.947 -5.117 -2.877 1.00 98.19 83 ILE A O 1
ATOM 639 N N . ARG A 1 84 ? -9.778 -3.908 -2.420 1.00 96.25 84 ARG A N 1
ATOM 640 C CA . ARG A 1 84 ? -10.678 -5.054 -2.567 1.00 96.25 84 ARG A CA 1
ATOM 641 C C . ARG A 1 84 ? -10.624 -5.631 -3.982 1.00 96.25 84 ARG A C 1
ATOM 643 O O . ARG A 1 84 ? -10.480 -6.835 -4.161 1.00 96.25 84 ARG A O 1
ATOM 650 N N . GLN A 1 85 ? -10.728 -4.780 -5.001 1.00 97.19 85 GLN A N 1
ATOM 651 C CA . GLN A 1 85 ? -10.855 -5.205 -6.397 1.00 97.19 85 GLN A CA 1
ATOM 652 C C . GLN A 1 85 ? -9.550 -5.716 -7.009 1.00 97.19 85 GLN A C 1
ATOM 654 O O . GLN A 1 85 ? -9.595 -6.601 -7.865 1.00 97.19 85 GLN A O 1
ATOM 659 N N . ARG A 1 86 ? -8.407 -5.134 -6.634 1.00 97.94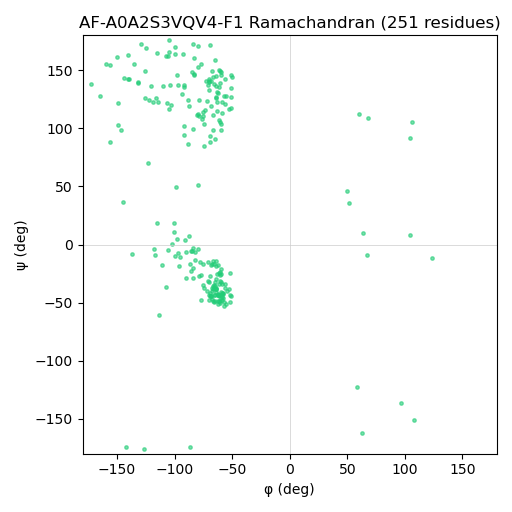 86 ARG A N 1
ATOM 660 C CA . ARG A 1 86 ? -7.112 -5.378 -7.287 1.00 97.94 86 ARG A CA 1
ATOM 661 C C . ARG A 1 86 ? -6.115 -6.134 -6.432 1.00 97.94 86 ARG A C 1
ATOM 663 O O . ARG A 1 86 ? -5.199 -6.700 -7.017 1.00 97.94 86 ARG A O 1
ATOM 670 N N . LEU A 1 87 ? -6.308 -6.199 -5.116 1.00 97.75 87 LEU A N 1
ATOM 671 C CA . LEU A 1 87 ? -5.455 -6.981 -4.228 1.00 97.75 87 LEU A CA 1
ATOM 672 C C . LEU A 1 87 ? -6.211 -8.153 -3.594 1.00 97.75 87 LEU A C 1
ATOM 674 O O . LEU A 1 87 ? -5.855 -9.296 -3.859 1.00 97.75 87 LEU A O 1
ATOM 678 N N . GLU A 1 88 ? -7.276 -7.923 -2.822 1.00 95.88 88 GLU A N 1
ATOM 679 C CA . GLU A 1 88 ? -7.962 -9.020 -2.114 1.00 95.88 88 GLU A CA 1
ATOM 680 C C . GLU A 1 88 ? -8.642 -10.015 -3.059 1.00 95.88 88 GLU A C 1
ATOM 682 O O . GLU A 1 88 ? -8.443 -11.220 -2.926 1.00 95.88 88 GLU A O 1
ATOM 687 N N . ASN A 1 89 ? -9.438 -9.533 -4.019 1.00 96.12 89 ASN A N 1
ATOM 688 C CA . ASN A 1 89 ? -10.204 -10.391 -4.927 1.00 96.12 89 ASN A CA 1
ATOM 689 C C . ASN A 1 89 ? -9.327 -11.317 -5.794 1.00 96.12 89 ASN A C 1
ATOM 691 O O . ASN A 1 89 ? -9.643 -12.505 -5.869 1.00 96.12 89 ASN A O 1
ATOM 695 N N . PRO A 1 90 ? -8.263 -10.832 -6.470 1.00 96.50 90 PRO A N 1
ATOM 696 C CA . PRO A 1 90 ? -7.457 -11.684 -7.344 1.00 96.50 90 PRO A CA 1
ATOM 697 C C . PRO A 1 90 ? -6.391 -12.509 -6.609 1.00 96.50 90 PRO A C 1
ATOM 699 O O . PRO A 1 90 ? -5.728 -13.328 -7.247 1.00 96.50 90 PRO A O 1
ATOM 702 N N . THR A 1 91 ? -6.195 -12.307 -5.302 1.00 95.81 91 THR A N 1
ATOM 703 C CA . THR A 1 91 ? -5.147 -12.995 -4.534 1.00 95.81 91 THR A CA 1
ATOM 704 C C . THR A 1 91 ? -5.700 -13.710 -3.296 1.00 95.81 91 THR A C 1
ATOM 706 O O . THR A 1 91 ? -6.910 -13.770 -3.070 1.00 95.81 91 THR A O 1
ATOM 709 N N . ALA A 1 92 ? -4.817 -14.289 -2.483 1.00 94.50 92 ALA A N 1
ATOM 710 C CA . ALA A 1 92 ? -5.147 -14.991 -1.250 1.00 94.50 92 ALA A CA 1
ATOM 711 C C . ALA A 1 92 ? -5.042 -14.117 0.004 1.00 94.50 92 ALA A C 1
ATOM 713 O O . ALA A 1 92 ? -5.505 -14.531 1.067 1.00 94.50 92 ALA A O 1
ATOM 714 N N . VAL A 1 93 ? -4.473 -12.909 -0.092 1.00 95.56 93 VAL A N 1
ATOM 715 C CA . VAL A 1 93 ? -4.408 -12.011 1.065 1.00 95.56 93 VAL A CA 1
ATOM 716 C C . VAL A 1 93 ? -5.807 -11.517 1.427 1.00 95.56 93 VAL A C 1
ATOM 718 O O . VAL A 1 93 ? -6.644 -11.259 0.561 1.00 95.56 93 VAL A O 1
ATOM 721 N N . ARG A 1 94 ? -6.089 -11.412 2.724 1.00 95.31 94 ARG A N 1
ATOM 722 C CA . ARG A 1 94 ? -7.381 -10.948 3.241 1.00 95.31 94 ARG A CA 1
ATOM 723 C C . ARG A 1 94 ? -7.155 -9.895 4.308 1.00 95.31 94 ARG A C 1
ATOM 725 O O . ARG A 1 94 ? -6.294 -10.081 5.170 1.00 95.31 94 ARG A O 1
ATOM 732 N N . PHE A 1 95 ? -7.966 -8.846 4.297 1.00 95.88 95 PHE A N 1
ATOM 733 C CA . PHE A 1 95 ? -7.965 -7.777 5.285 1.00 95.88 95 PHE A CA 1
ATOM 734 C C . PHE A 1 95 ? -9.232 -7.843 6.147 1.00 95.88 95 PHE A C 1
ATOM 736 O O . PHE A 1 95 ? -10.345 -8.039 5.661 1.00 95.88 95 PHE A O 1
ATOM 743 N N . LYS A 1 96 ? -9.076 -7.669 7.462 1.00 92.94 96 LYS A N 1
ATOM 744 C CA . LYS A 1 96 ? -10.190 -7.461 8.397 1.00 92.94 96 LYS A CA 1
ATOM 745 C C . LYS A 1 96 ? -10.247 -6.004 8.811 1.00 92.94 96 LYS A C 1
ATOM 747 O O . LYS A 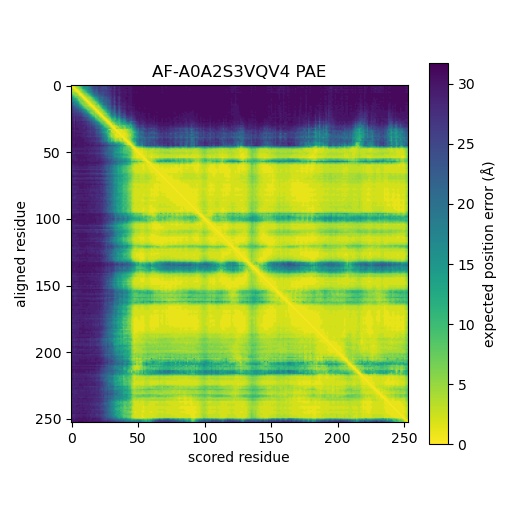1 96 ? -9.285 -5.261 8.676 1.00 92.94 96 LYS A O 1
ATOM 752 N N . GLY A 1 97 ? -11.368 -5.635 9.410 1.00 84.44 97 GLY A N 1
ATOM 753 C CA . GLY A 1 97 ? -11.601 -4.288 9.920 1.00 84.44 97 GLY A CA 1
ATOM 754 C C . GLY A 1 97 ? -12.855 -3.667 9.330 1.00 84.44 97 GLY A C 1
ATOM 755 O O . GLY A 1 97 ? -13.330 -2.672 9.849 1.00 84.44 97 GLY A O 1
ATOM 756 N N . PHE A 1 98 ? -13.452 -4.254 8.292 1.00 86.12 98 PHE A N 1
ATOM 757 C CA . PHE A 1 98 ? -14.698 -3.725 7.758 1.00 86.12 98 PHE A CA 1
ATOM 758 C C . PHE A 1 98 ? -15.794 -3.716 8.843 1.00 86.12 98 PHE A C 1
ATOM 760 O O . PHE A 1 98 ? -16.223 -4.767 9.316 1.00 86.12 98 PHE A O 1
ATOM 767 N N . ALA A 1 99 ? -16.228 -2.524 9.255 1.00 77.56 99 ALA A N 1
ATOM 768 C CA . ALA A 1 99 ? -17.347 -2.308 10.154 1.00 77.56 99 ALA A CA 1
ATOM 769 C C . ALA A 1 99 ? -18.594 -2.921 9.517 1.00 77.56 99 ALA A C 1
ATOM 771 O O . ALA A 1 99 ? -18.950 -2.553 8.401 1.00 77.56 99 ALA A O 1
ATOM 772 N N . VAL A 1 100 ? -19.247 -3.857 10.207 1.00 76.25 100 VAL A N 1
ATOM 773 C CA . VAL A 1 100 ? -20.303 -4.713 9.634 1.00 76.25 100 VAL A CA 1
ATOM 774 C C . VAL A 1 100 ? -21.422 -3.887 8.991 1.00 76.25 100 VAL A C 1
ATOM 776 O O . VAL A 1 100 ? -21.892 -4.219 7.906 1.00 76.25 100 VAL A O 1
ATOM 779 N N . GLN A 1 101 ? -21.805 -2.777 9.624 1.00 77.75 101 GLN A N 1
ATOM 780 C CA . GLN A 1 101 ? -22.877 -1.899 9.157 1.00 77.75 101 GLN A CA 1
ATOM 781 C C . GLN A 1 101 ? -22.460 -1.046 7.953 1.00 77.75 101 GLN A C 1
ATOM 783 O O . GLN A 1 101 ? -23.263 -0.820 7.054 1.00 77.75 101 GLN A O 1
ATOM 788 N N . ALA A 1 102 ? -21.210 -0.576 7.926 1.00 78.75 102 ALA A N 1
ATOM 789 C CA . ALA A 1 102 ? -20.727 0.350 6.901 1.00 78.75 102 ALA A CA 1
ATOM 790 C C . ALA A 1 102 ? -19.995 -0.350 5.746 1.00 78.75 102 ALA A C 1
ATOM 792 O O . ALA A 1 102 ? -19.826 0.235 4.685 1.00 78.75 102 ALA A O 1
ATOM 793 N N . LYS A 1 103 ? -19.535 -1.590 5.942 1.00 85.50 103 LYS A N 1
ATOM 794 C CA . LYS A 1 103 ? -18.607 -2.308 5.053 1.00 85.50 103 LYS A CA 1
ATOM 795 C C . LYS A 1 103 ? -17.345 -1.491 4.711 1.00 85.50 103 LYS A C 1
ATOM 797 O O . LYS A 1 103 ? -16.816 -1.616 3.605 1.00 85.50 103 LYS A O 1
ATOM 802 N N . ARG A 1 104 ? -16.852 -0.700 5.679 1.00 91.31 104 ARG A N 1
ATOM 803 C CA . ARG A 1 104 ? -15.649 0.169 5.612 1.00 91.31 104 ARG A CA 1
ATOM 804 C C . ARG A 1 104 ? -14.677 -0.135 6.741 1.00 91.31 104 ARG A C 1
ATOM 806 O O . ARG A 1 104 ? -15.152 -0.505 7.810 1.00 91.31 104 ARG A O 1
ATOM 813 N N . TRP A 1 105 ? -13.368 0.028 6.563 1.00 96.50 105 TRP A N 1
ATOM 814 C CA . TRP A 1 105 ? -12.445 -0.136 7.695 1.00 96.50 105 TRP A CA 1
ATOM 815 C C . TRP A 1 105 ? -12.762 0.881 8.806 1.00 96.50 105 TRP A C 1
ATOM 817 O O . TRP A 1 105 ? -13.271 1.971 8.519 1.00 96.50 105 TRP A O 1
ATOM 827 N N . PRO A 1 106 ? -12.521 0.551 10.085 1.00 95.75 106 PRO A N 1
ATOM 828 C CA . PRO A 1 106 ? -12.937 1.386 11.194 1.00 95.75 106 PRO A CA 1
ATOM 829 C C . PRO A 1 106 ? -11.888 2.476 11.436 1.00 95.75 106 PRO A C 1
ATOM 831 O O . PRO A 1 106 ? -10.791 2.445 10.874 1.00 95.75 106 PRO A O 1
ATOM 834 N N . THR A 1 107 ? -12.189 3.425 12.316 1.00 96.38 107 THR A N 1
ATOM 835 C CA . THR A 1 107 ? -11.143 4.287 12.878 1.00 96.38 107 THR A CA 1
ATOM 836 C C . THR A 1 107 ? -10.263 3.472 13.828 1.00 96.38 107 THR A C 1
ATOM 838 O O . THR A 1 107 ? -10.759 2.621 14.570 1.00 96.38 107 THR A O 1
ATOM 841 N N . CYS A 1 108 ? -8.955 3.708 13.807 1.00 97.19 108 CYS A N 1
ATOM 842 C CA . CYS A 1 108 ? -8.008 3.039 14.682 1.00 97.19 108 CYS A CA 1
ATOM 843 C C . CYS A 1 108 ? -8.262 3.386 16.154 1.00 97.19 108 CYS A C 1
ATOM 845 O O . CYS A 1 108 ? -8.446 4.545 16.519 1.00 97.19 108 CYS A O 1
ATOM 847 N N . SER A 1 109 ? -8.211 2.370 17.018 1.00 95.25 109 SER A N 1
ATOM 848 C CA . SER A 1 109 ? -8.025 2.581 18.457 1.00 95.25 109 SER A CA 1
ATOM 849 C C . SER A 1 109 ? -6.536 2.755 18.773 1.00 95.25 109 SER A C 1
ATOM 851 O O . SER A 1 109 ? -5.683 2.304 18.006 1.00 95.25 109 SER A O 1
ATOM 853 N N . ALA A 1 110 ? -6.200 3.335 19.928 1.00 92.56 110 ALA A N 1
ATOM 854 C CA . ALA A 1 110 ? -4.802 3.492 20.346 1.00 92.56 110 ALA A CA 1
ATOM 855 C C . ALA A 1 110 ? -4.036 2.153 20.394 1.00 92.56 110 ALA A C 1
ATOM 857 O O . ALA A 1 110 ? -2.858 2.107 20.050 1.00 92.56 110 ALA A O 1
ATOM 858 N N . ALA A 1 111 ? -4.724 1.063 20.753 1.00 92.31 111 ALA A N 1
ATOM 859 C CA . ALA A 1 111 ? -4.168 -0.287 20.836 1.00 92.31 111 ALA A CA 1
ATOM 860 C C . ALA A 1 111 ? -4.295 -1.095 19.528 1.00 92.31 111 ALA A C 1
ATOM 862 O O . ALA A 1 111 ? -3.964 -2.281 19.507 1.00 92.31 111 ALA A O 1
ATOM 863 N N . ALA A 1 112 ? -4.802 -0.497 18.442 1.00 93.88 112 ALA A N 1
ATOM 864 C CA . ALA A 1 112 ? -4.959 -1.201 17.176 1.00 93.88 112 ALA A CA 1
ATOM 865 C C . ALA A 1 112 ? -3.588 -1.627 16.628 1.00 93.88 112 ALA A C 1
ATOM 867 O O . ALA A 1 112 ? -2.711 -0.795 16.404 1.00 93.88 112 ALA A O 1
ATOM 868 N N . LEU A 1 113 ? -3.434 -2.930 16.400 1.00 94.06 113 LEU A N 1
ATOM 869 C CA . LEU A 1 113 ? -2.345 -3.534 15.632 1.00 94.06 113 LEU A CA 1
ATOM 870 C C . LEU A 1 113 ? -2.840 -3.855 14.218 1.00 94.06 113 LEU A C 1
ATOM 872 O O . LEU A 1 113 ? -4.043 -3.845 13.964 1.00 94.06 113 LEU A O 1
ATOM 876 N N . GLY A 1 114 ? -1.922 -4.213 13.323 1.00 95.81 114 GLY A N 1
ATOM 877 C CA . GLY A 1 114 ? -2.243 -4.415 11.911 1.00 95.81 114 GLY A CA 1
ATOM 878 C C . GLY A 1 114 ? -1.677 -3.289 11.062 1.00 95.81 114 GLY A C 1
ATOM 879 O O . GLY A 1 114 ? -0.672 -2.689 11.438 1.00 95.81 114 GLY A O 1
ATOM 880 N N . ILE A 1 115 ? -2.339 -3.012 9.948 1.00 98.38 115 ILE A N 1
ATOM 881 C CA . ILE A 1 115 ? -2.060 -1.886 9.066 1.00 98.38 115 ILE A CA 1
ATOM 882 C C . ILE A 1 115 ? -2.869 -0.677 9.550 1.00 98.38 115 ILE A C 1
ATOM 884 O O . ILE A 1 115 ? -4.092 -0.748 9.684 1.00 98.38 115 ILE A O 1
ATOM 888 N N . ARG A 1 116 ? -2.193 0.437 9.819 1.00 98.38 116 ARG A N 1
ATOM 889 C CA . ARG A 1 116 ? -2.814 1.716 10.185 1.00 98.38 116 ARG A CA 1
ATOM 890 C C . ARG A 1 116 ? -2.535 2.722 9.086 1.00 98.38 116 ARG A C 1
ATOM 892 O O . ARG A 1 116 ? -1.373 2.949 8.751 1.00 98.38 116 ARG A O 1
ATOM 899 N N . ILE A 1 117 ? -3.600 3.284 8.524 1.00 98.69 117 ILE A N 1
ATOM 900 C CA . ILE A 1 117 ? -3.503 4.190 7.384 1.00 98.69 117 ILE A CA 1
ATOM 901 C C . ILE A 1 117 ? -3.682 5.625 7.863 1.00 98.69 117 ILE A C 1
ATOM 903 O O . ILE A 1 117 ? -4.741 5.946 8.402 1.00 98.69 117 ILE A O 1
ATOM 907 N N . SER A 1 118 ? -2.681 6.474 7.648 1.00 98.50 118 SER A N 1
ATOM 908 C CA . SER A 1 118 ? -2.706 7.895 8.008 1.00 98.50 118 SER A CA 1
ATOM 909 C C . SER A 1 118 ? -2.636 8.792 6.779 1.00 98.50 118 SER A C 1
ATOM 911 O O . SER A 1 118 ? -2.280 8.351 5.679 1.00 98.50 118 SER A O 1
ATOM 913 N N . ALA A 1 119 ? -2.957 10.068 6.969 1.00 97.81 119 ALA A N 1
ATOM 914 C CA . ALA A 1 119 ? -2.668 11.079 5.970 1.00 97.81 119 ALA A CA 1
ATOM 915 C C . ALA A 1 119 ? -1.190 11.484 6.068 1.00 97.81 119 ALA A C 1
ATOM 917 O O . ALA A 1 119 ? -0.555 11.384 7.119 1.00 97.81 119 ALA A O 1
ATOM 918 N N . THR A 1 120 ? -0.635 11.939 4.954 1.00 95.31 120 THR A N 1
ATOM 919 C CA . THR A 1 120 ? 0.649 12.640 4.914 1.00 95.31 120 THR A CA 1
ATOM 920 C C . THR A 1 120 ? 0.570 13.787 3.916 1.00 95.31 120 THR A C 1
ATOM 922 O O . THR A 1 120 ? -0.341 13.837 3.087 1.00 95.31 120 THR A O 1
ATOM 925 N N . GLU A 1 121 ? 1.512 14.718 4.003 1.00 90.56 121 GLU A N 1
ATOM 926 C CA . GLU A 1 121 ? 1.729 15.735 2.979 1.00 90.56 121 GLU A CA 1
ATOM 927 C C . GLU A 1 121 ? 3.016 15.379 2.230 1.00 90.56 121 GLU A C 1
ATOM 929 O O . GLU A 1 121 ? 4.082 15.254 2.836 1.00 90.56 121 GLU A O 1
ATOM 934 N N . GLY A 1 122 ? 2.927 15.186 0.912 1.00 87.19 122 GLY A N 1
ATOM 935 C CA . GLY A 1 122 ? 4.069 14.783 0.098 1.00 87.19 122 GLY A CA 1
ATOM 936 C C . GLY A 1 122 ? 4.120 13.279 -0.157 1.00 87.19 122 GLY A C 1
ATOM 937 O O . GLY A 1 122 ? 3.124 12.681 -0.547 1.00 87.19 122 GLY A O 1
ATOM 938 N N . ARG A 1 123 ? 5.307 12.671 -0.048 1.00 89.62 123 ARG A N 1
ATOM 939 C CA . ARG A 1 123 ? 5.554 11.322 -0.578 1.00 89.62 123 ARG A CA 1
ATOM 940 C C . ARG A 1 123 ? 4.780 10.243 0.206 1.00 89.62 123 ARG A C 1
ATOM 942 O O . ARG A 1 123 ? 5.050 10.081 1.400 1.00 89.62 123 ARG A O 1
ATOM 949 N N . PRO A 1 124 ? 3.876 9.484 -0.447 1.00 94.94 124 PRO A N 1
ATOM 950 C CA . PRO A 1 124 ? 3.284 8.281 0.128 1.00 94.94 124 PRO A CA 1
ATOM 951 C C . PRO A 1 124 ? 4.356 7.247 0.474 1.00 94.94 124 PRO A C 1
ATOM 953 O O . PRO A 1 124 ? 5.405 7.200 -0.170 1.00 94.94 124 PRO A O 1
ATOM 956 N N . ARG A 1 125 ? 4.109 6.463 1.522 1.00 96.00 125 ARG A N 1
ATOM 957 C CA . ARG A 1 125 ? 5.048 5.442 2.002 1.00 96.00 125 ARG A CA 1
ATOM 958 C C . ARG A 1 125 ? 4.349 4.399 2.857 1.00 96.00 125 ARG A C 1
ATOM 960 O O . ARG A 1 125 ? 3.368 4.703 3.539 1.00 96.00 125 ARG A O 1
ATOM 967 N N . SER A 1 126 ? 4.929 3.214 2.930 1.00 97.81 126 SER A N 1
ATOM 968 C CA . SER A 1 126 ? 4.482 2.146 3.809 1.00 97.81 126 SER A CA 1
ATOM 969 C C . SER A 1 126 ? 5.667 1.434 4.432 1.00 97.81 126 SER A C 1
ATOM 971 O O . SER A 1 126 ? 6.659 1.162 3.764 1.00 97.81 126 SER A O 1
ATOM 973 N N . ASP A 1 127 ? 5.526 1.038 5.697 1.00 97.31 127 ASP A N 1
ATOM 974 C CA . ASP A 1 127 ? 6.434 0.046 6.265 1.00 97.31 127 ASP A CA 1
ATOM 975 C C . ASP A 1 127 ? 6.256 -1.294 5.517 1.00 97.31 127 ASP A C 1
ATOM 977 O O . ASP A 1 127 ? 5.136 -1.673 5.154 1.00 97.31 127 ASP A O 1
ATOM 981 N N . VAL A 1 128 ? 7.342 -2.048 5.330 1.00 96.25 128 VAL A N 1
ATOM 982 C CA . VAL A 1 128 ? 7.286 -3.370 4.691 1.00 96.25 128 VAL A CA 1
ATOM 983 C C . VAL A 1 128 ? 6.796 -4.435 5.669 1.00 96.25 128 VAL A C 1
ATOM 985 O O . VAL A 1 128 ? 7.505 -4.835 6.596 1.00 96.25 128 VAL A O 1
ATOM 988 N N . GLY A 1 129 ? 5.586 -4.939 5.434 1.00 95.56 129 GLY A N 1
ATOM 989 C CA . GLY A 1 129 ? 4.994 -6.063 6.153 1.00 95.56 129 GLY A CA 1
ATOM 990 C C . GLY A 1 129 ? 4.774 -5.818 7.651 1.00 95.56 129 GLY A C 1
ATOM 991 O O . GLY A 1 129 ? 4.760 -4.690 8.148 1.00 95.56 129 GLY A O 1
ATOM 992 N N . LYS A 1 130 ? 4.590 -6.909 8.395 1.00 94.06 130 LYS A N 1
ATOM 993 C CA . LYS A 1 130 ? 4.343 -6.950 9.838 1.00 94.06 130 LYS A CA 1
ATOM 994 C C . LYS A 1 130 ? 5.534 -6.408 10.633 1.00 94.06 130 LYS A C 1
ATOM 996 O O . LYS A 1 130 ? 6.657 -6.901 10.514 1.00 94.06 130 LYS A O 1
ATOM 1001 N N . GLN A 1 131 ? 5.260 -5.440 11.502 1.00 92.81 131 GLN A N 1
ATOM 1002 C CA . GLN A 1 131 ? 6.284 -4.735 12.268 1.00 92.81 131 GLN A CA 1
ATOM 1003 C C . GLN A 1 131 ? 6.475 -5.270 13.694 1.00 92.81 131 GLN A C 1
ATOM 1005 O O . GLN A 1 131 ? 5.530 -5.680 14.372 1.00 92.81 131 GLN A O 1
ATOM 1010 N N . TRP A 1 132 ? 7.721 -5.229 14.166 1.00 88.94 132 TRP A N 1
ATOM 1011 C CA . TRP A 1 132 ? 8.124 -5.736 15.475 1.00 88.94 132 TRP A CA 1
ATOM 1012 C C . TRP A 1 132 ? 9.198 -4.861 16.100 1.00 88.94 132 TRP A C 1
ATOM 1014 O O . TRP A 1 132 ? 10.102 -4.408 15.397 1.00 88.94 132 TRP A O 1
ATOM 1024 N N . SER A 1 133 ? 9.148 -4.685 17.422 1.00 85.06 133 SER A N 1
ATOM 1025 C CA . SER A 1 133 ? 10.178 -3.962 18.169 1.00 85.06 133 SER A CA 1
ATOM 1026 C C . SER A 1 133 ? 11.586 -4.483 17.816 1.00 85.06 133 SER A C 1
ATOM 1028 O O . SER A 1 133 ? 11.747 -5.700 17.624 1.00 85.06 133 SER A O 1
ATOM 1030 N N . PRO A 1 134 ? 12.612 -3.612 17.765 1.00 72.88 134 PRO A N 1
ATOM 1031 C CA . PRO A 1 134 ? 13.979 -4.010 17.435 1.00 72.88 134 PRO A CA 1
ATOM 1032 C C . PRO A 1 134 ? 14.486 -5.204 18.263 1.00 72.88 134 PRO A C 1
ATOM 1034 O O . PRO A 1 134 ? 14.141 -5.356 19.436 1.00 72.88 134 PRO A O 1
ATOM 1037 N N . GLY A 1 135 ? 15.312 -6.054 17.640 1.00 64.31 135 GLY A N 1
ATOM 1038 C CA . GLY A 1 135 ? 15.895 -7.251 18.261 1.00 64.31 135 GLY A CA 1
ATOM 1039 C C . GLY A 1 135 ? 15.230 -8.562 17.810 1.00 64.31 135 GLY A C 1
ATOM 1040 O O . GLY A 1 135 ? 14.256 -8.986 18.430 1.00 64.31 135 GLY A O 1
ATOM 1041 N N . PRO A 1 136 ? 15.730 -9.230 16.748 1.00 62.44 136 PRO A N 1
ATOM 1042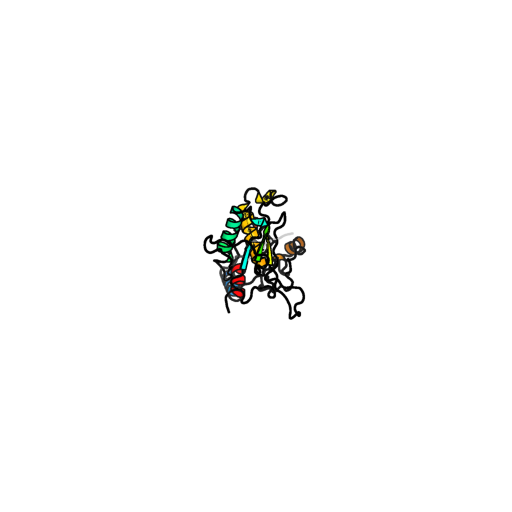 C CA . PRO A 1 136 ? 15.226 -10.534 16.279 1.00 62.44 136 PRO A CA 1
ATOM 1043 C C . PRO A 1 136 ? 15.337 -11.660 17.292 1.00 62.44 136 PRO A C 1
ATOM 1045 O O . PRO A 1 136 ? 14.516 -12.569 17.274 1.00 62.44 136 PRO A O 1
ATOM 1048 N N . LEU A 1 137 ? 16.288 -11.550 18.213 1.00 69.75 137 LEU A N 1
ATOM 1049 C CA . LEU A 1 137 ? 16.527 -12.534 19.261 1.00 69.75 137 LEU A CA 1
ATOM 1050 C C . LEU A 1 137 ? 15.885 -12.146 20.600 1.00 69.75 137 LEU A C 1
ATOM 1052 O O . LEU A 1 137 ? 16.109 -12.828 21.593 1.00 69.75 137 LEU A O 1
ATOM 1056 N N . ASN A 1 138 ? 15.114 -11.051 20.659 1.00 73.31 138 ASN A N 1
ATOM 1057 C CA . ASN A 1 138 ? 14.460 -10.644 21.898 1.00 73.31 138 ASN A CA 1
ATOM 1058 C C . ASN A 1 138 ? 13.183 -11.481 22.116 1.00 73.31 138 ASN A C 1
ATOM 1060 O O . ASN A 1 138 ? 12.207 -11.288 21.388 1.00 73.31 138 ASN A O 1
ATOM 1064 N N . PRO A 1 139 ? 13.130 -12.355 23.139 1.00 69.50 139 PRO A N 1
ATOM 1065 C CA . PRO A 1 139 ? 11.952 -13.179 23.413 1.00 69.50 139 PRO A CA 1
ATOM 1066 C C . PRO A 1 139 ? 10.731 -12.357 23.862 1.00 69.50 139 PRO A C 1
ATOM 1068 O O . PRO A 1 139 ? 9.616 -12.866 23.860 1.00 69.50 139 PRO A O 1
ATOM 1071 N N . LYS A 1 140 ? 10.921 -11.082 24.233 1.00 79.81 140 LYS A N 1
ATOM 1072 C CA . LYS A 1 140 ? 9.858 -10.130 24.603 1.00 79.81 140 LYS A CA 1
ATOM 1073 C C . LYS A 1 140 ? 9.503 -9.164 23.474 1.00 79.81 140 LYS A C 1
ATOM 1075 O O . LYS A 1 140 ? 8.959 -8.093 23.732 1.00 79.81 140 LYS A O 1
ATOM 1080 N N . ARG A 1 141 ? 9.857 -9.497 22.234 1.00 84.50 141 ARG A N 1
ATOM 1081 C CA . ARG A 1 141 ? 9.553 -8.674 21.068 1.00 84.50 141 ARG A CA 1
ATOM 1082 C C . ARG A 1 141 ? 8.050 -8.401 20.986 1.00 84.50 141 ARG A C 1
ATOM 1084 O O . ARG A 1 141 ? 7.236 -9.320 21.000 1.00 84.50 141 ARG A O 1
ATOM 1091 N N . GLN A 1 142 ? 7.698 -7.128 20.867 1.00 87.56 142 GLN A N 1
ATOM 1092 C CA . GLN A 1 142 ? 6.312 -6.685 20.780 1.00 87.56 142 GLN A CA 1
ATOM 1093 C C . GLN A 1 142 ? 5.986 -6.310 19.343 1.00 87.56 142 GLN A C 1
ATOM 1095 O O . GLN A 1 142 ? 6.791 -5.681 18.654 1.00 87.56 142 GLN A O 1
ATOM 1100 N N . GLN A 1 143 ? 4.808 -6.719 18.883 1.00 89.94 143 GLN A N 1
ATOM 1101 C CA . GLN A 1 143 ? 4.288 -6.239 17.613 1.00 89.94 143 GLN A CA 1
ATOM 1102 C C . GLN A 1 143 ? 3.907 -4.765 17.767 1.00 89.94 143 GLN A C 1
ATOM 1104 O O . GLN A 1 143 ? 3.305 -4.384 18.770 1.00 89.94 143 GLN A O 1
ATOM 1109 N N . PHE A 1 144 ? 4.202 -3.964 16.751 1.00 92.44 144 PHE A N 1
ATOM 1110 C CA . PHE A 1 144 ? 3.631 -2.630 16.606 1.00 92.44 144 PHE A CA 1
ATOM 1111 C C . PHE A 1 144 ? 2.959 -2.499 15.230 1.00 92.44 144 PHE A C 1
ATOM 1113 O O . PHE A 1 144 ? 3.059 -3.420 14.412 1.00 92.44 144 PHE A O 1
ATOM 1120 N N . PRO A 1 145 ? 2.185 -1.433 14.984 1.00 96.00 145 PRO A N 1
ATOM 1121 C CA . PRO A 1 145 ? 1.454 -1.298 13.732 1.00 96.00 145 PRO A CA 1
ATOM 1122 C C . PRO A 1 145 ? 2.366 -1.114 12.517 1.00 96.00 145 PRO A C 1
ATOM 1124 O O . PRO A 1 145 ? 3.372 -0.418 12.590 1.00 96.00 145 PRO A O 1
ATOM 1127 N N . THR A 1 146 ? 1.962 -1.691 11.391 1.00 97.50 146 THR A N 1
ATOM 1128 C CA . THR A 1 146 ? 2.484 -1.368 10.060 1.00 97.50 146 THR A CA 1
ATOM 1129 C C . THR A 1 146 ? 1.829 -0.077 9.598 1.00 97.50 146 THR A C 1
ATOM 1131 O O . THR A 1 146 ? 0.600 0.014 9.583 1.00 97.50 146 THR A O 1
ATOM 1134 N N . ARG A 1 147 ? 2.618 0.935 9.250 1.00 98.00 147 ARG A N 1
ATOM 1135 C CA . ARG A 1 147 ? 2.092 2.225 8.798 1.00 98.00 147 ARG A CA 1
ATOM 1136 C C . ARG A 1 147 ? 1.949 2.228 7.286 1.00 98.00 147 ARG A C 1
ATOM 1138 O O . ARG A 1 147 ? 2.868 1.809 6.596 1.00 98.00 147 ARG A O 1
ATOM 1145 N N . VAL A 1 148 ? 0.831 2.761 6.807 1.00 98.69 148 VAL A N 1
ATOM 1146 C CA . VAL A 1 148 ? 0.622 3.175 5.415 1.00 98.69 148 VAL A CA 1
ATOM 1147 C C . VAL A 1 148 ? 0.264 4.655 5.449 1.00 98.69 148 VAL A C 1
ATOM 1149 O O . VAL A 1 148 ? -0.667 5.052 6.143 1.00 98.69 148 VAL A O 1
ATOM 1152 N N . GLN A 1 149 ? 1.003 5.489 4.737 1.00 98.38 149 GLN A N 1
ATOM 1153 C CA . GLN A 1 149 ? 0.801 6.932 4.701 1.00 98.38 149 GLN A CA 1
ATOM 1154 C C . GLN A 1 149 ? 0.476 7.342 3.274 1.00 98.38 149 GLN A C 1
ATOM 1156 O O . GLN A 1 149 ? 1.260 7.083 2.362 1.00 98.38 149 GLN A O 1
ATOM 1161 N N . LEU A 1 150 ? -0.677 7.980 3.081 1.00 98.19 150 LEU A N 1
ATOM 1162 C CA . LEU A 1 150 ? -1.149 8.402 1.764 1.00 98.19 150 LEU A CA 1
ATOM 1163 C C . LEU A 1 150 ? -1.340 9.918 1.729 1.00 98.19 150 LEU A C 1
ATOM 1165 O O . LEU A 1 150 ? -1.906 10.505 2.654 1.00 98.19 150 LEU A O 1
ATOM 1169 N N . ASP A 1 151 ? -0.901 10.552 0.643 1.00 96.31 151 ASP A N 1
ATOM 1170 C CA . ASP A 1 151 ? -1.263 11.939 0.357 1.00 96.31 151 ASP A CA 1
ATOM 1171 C C . ASP A 1 151 ? -2.618 11.966 -0.355 1.00 96.31 151 ASP A C 1
ATOM 1173 O O . ASP A 1 151 ? -2.737 11.726 -1.555 1.00 96.31 151 ASP A O 1
ATOM 1177 N N . PHE A 1 152 ? -3.665 12.252 0.413 1.00 96.19 152 PHE A N 1
ATOM 1178 C CA . PHE A 1 152 ? -5.041 12.317 -0.080 1.00 96.19 152 PHE A CA 1
ATOM 1179 C C . PHE A 1 152 ? -5.346 13.580 -0.894 1.00 96.19 152 PHE A C 1
ATOM 1181 O O . PHE A 1 152 ? -6.364 13.631 -1.591 1.00 96.19 152 PHE A O 1
ATOM 1188 N N . LYS A 1 153 ? -4.501 14.613 -0.793 1.00 93.62 153 LYS A N 1
ATOM 1189 C CA . LYS A 1 153 ? -4.655 15.875 -1.531 1.00 93.62 153 LYS A CA 1
ATOM 1190 C C . LYS A 1 153 ? -3.936 15.813 -2.882 1.00 93.62 153 LYS A C 1
ATOM 1192 O O . LYS A 1 153 ? -4.380 16.481 -3.825 1.00 93.62 153 LYS A O 1
ATOM 1197 N N . LEU A 1 154 ? -2.869 15.008 -2.961 1.00 91.94 154 LEU A N 1
ATOM 1198 C CA . LEU A 1 154 ? -1.953 14.880 -4.099 1.00 91.94 154 LEU A CA 1
ATOM 1199 C C . LEU A 1 154 ? -1.467 16.252 -4.584 1.00 91.94 154 LEU A C 1
ATOM 1201 O O . LEU A 1 154 ? -1.514 16.558 -5.775 1.00 91.94 154 LEU A O 1
ATOM 1205 N N . GLY A 1 155 ? -1.067 17.097 -3.631 1.00 85.75 155 GLY A N 1
ATOM 1206 C CA . GLY A 1 155 ? -0.606 18.458 -3.894 1.00 85.75 155 GLY A CA 1
ATOM 1207 C C . GLY A 1 155 ? 0.889 18.533 -4.220 1.00 85.75 155 GLY A C 1
ATOM 1208 O O . GLY A 1 155 ? 1.591 17.526 -4.328 1.00 85.75 155 GLY A O 1
ATOM 1209 N N . GLY A 1 156 ? 1.402 19.758 -4.359 1.00 86.62 156 GLY A N 1
ATOM 1210 C CA . GLY A 1 156 ? 2.833 20.006 -4.550 1.00 86.62 156 GLY A CA 1
ATOM 1211 C C . GLY A 1 156 ? 3.389 19.306 -5.792 1.00 86.62 156 GLY A C 1
ATOM 1212 O O . GLY A 1 156 ? 2.893 19.516 -6.897 1.00 86.62 156 GLY A O 1
ATOM 1213 N N . ALA A 1 157 ? 4.410 18.464 -5.605 1.00 82.44 157 ALA A N 1
ATOM 1214 C CA . ALA A 1 157 ? 5.068 17.735 -6.692 1.00 82.44 157 ALA A CA 1
ATOM 1215 C C . ALA A 1 157 ? 4.129 16.780 -7.454 1.00 82.44 157 ALA A C 1
ATOM 1217 O O . ALA A 1 157 ? 4.382 16.496 -8.621 1.00 82.44 157 ALA A O 1
ATOM 1218 N N . TYR A 1 158 ? 3.042 16.318 -6.825 1.00 86.44 158 TYR A N 1
ATOM 1219 C CA . TYR A 1 158 ? 2.064 15.442 -7.468 1.00 86.44 158 TYR A CA 1
ATOM 1220 C C . TYR A 1 158 ? 1.023 16.208 -8.285 1.00 86.44 158 TYR A C 1
ATOM 1222 O O . TYR A 1 158 ? 0.429 15.623 -9.183 1.00 86.44 158 TYR A O 1
ATOM 1230 N N . GLU A 1 159 ? 0.810 17.505 -8.041 1.00 86.75 159 GLU A N 1
ATOM 1231 C CA . GLU A 1 159 ? -0.265 18.267 -8.695 1.00 86.75 159 GLU A CA 1
ATOM 1232 C C . GLU A 1 159 ? -0.052 18.361 -10.215 1.00 86.75 159 GLU A C 1
ATOM 1234 O O . GLU A 1 159 ? -1.003 18.224 -10.983 1.00 86.75 159 GLU A O 1
ATOM 1239 N N . SER A 1 160 ? 1.200 18.508 -10.662 1.00 84.00 160 SER A N 1
ATOM 1240 C CA . SER A 1 160 ? 1.553 18.610 -12.086 1.00 84.00 160 SER A CA 1
ATOM 1241 C C . SER A 1 160 ? 1.157 17.376 -12.900 1.00 84.00 160 SER A C 1
ATOM 1243 O O . SER A 1 160 ? 0.833 17.498 -14.079 1.00 84.00 160 SER A O 1
ATOM 1245 N N . TYR A 1 161 ? 1.162 16.198 -12.273 1.00 82.25 161 TYR A N 1
ATOM 1246 C CA . TYR A 1 161 ? 0.887 14.924 -12.931 1.00 82.25 161 TYR A CA 1
ATOM 1247 C C . TYR A 1 161 ? -0.497 14.351 -12.554 1.00 82.25 161 TYR A C 1
ATOM 1249 O O . TYR A 1 161 ? -1.203 13.771 -13.382 1.00 82.25 161 TYR A O 1
ATOM 1257 N N . CYS A 1 162 ? -0.922 14.527 -11.305 1.00 90.81 162 CYS A N 1
ATOM 1258 C CA . CYS A 1 162 ? -2.151 13.961 -10.759 1.00 90.81 162 CYS A CA 1
ATOM 1259 C C . CYS A 1 162 ? -3.326 14.939 -10.720 1.00 90.81 162 CYS A C 1
ATOM 1261 O O . CYS A 1 162 ? -4.443 14.483 -10.483 1.00 90.81 162 CYS A O 1
ATOM 1263 N N . GLY A 1 163 ? -3.135 16.241 -10.972 1.00 85.88 163 GLY A N 1
ATOM 1264 C CA . GLY A 1 163 ? -4.183 17.263 -10.836 1.00 85.88 163 GLY A CA 1
ATOM 1265 C C . GLY A 1 163 ? -5.486 16.915 -11.568 1.00 85.88 163 GLY A C 1
ATOM 1266 O O . GLY A 1 163 ? -6.566 16.983 -10.984 1.00 85.88 163 GLY A O 1
ATOM 1267 N N . GLY A 1 164 ? -5.384 16.429 -12.811 1.00 88.69 164 GLY A N 1
ATOM 1268 C CA . GLY A 1 164 ? -6.533 15.999 -13.623 1.00 88.69 164 GLY A CA 1
ATOM 1269 C C . GLY A 1 164 ? -7.005 14.556 -13.396 1.00 88.69 164 GLY A C 1
ATOM 1270 O O . GLY A 1 164 ? -8.004 14.142 -13.977 1.00 88.69 164 GLY A O 1
ATOM 1271 N N . GLN A 1 165 ? -6.299 13.768 -12.581 1.00 92.62 165 GLN A N 1
ATOM 1272 C CA . GLN A 1 165 ? -6.539 12.328 -12.419 1.00 92.62 165 GLN A CA 1
ATOM 1273 C C . GLN A 1 165 ? -6.299 11.842 -10.980 1.00 92.62 165 GLN A C 1
ATOM 1275 O O . GLN A 1 165 ? -5.829 10.724 -10.758 1.00 92.62 165 GLN A O 1
ATOM 1280 N N . LYS A 1 166 ? -6.656 12.673 -9.989 1.00 93.81 166 LYS A N 1
ATOM 1281 C CA . LYS A 1 166 ? -6.369 12.437 -8.560 1.00 93.81 166 LYS A CA 1
ATOM 1282 C C . LYS A 1 166 ? -6.822 11.064 -8.080 1.00 93.81 166 LYS A C 1
ATOM 1284 O O . LYS A 1 166 ? -6.060 10.368 -7.419 1.00 93.81 166 LYS A O 1
ATOM 1289 N N . ARG A 1 167 ? -8.024 10.639 -8.479 1.00 95.69 167 ARG A N 1
ATOM 1290 C CA . ARG A 1 167 ? -8.544 9.306 -8.159 1.00 95.69 167 ARG A CA 1
ATOM 1291 C C . ARG A 1 167 ? -7.622 8.192 -8.652 1.00 95.69 167 ARG A C 1
ATOM 1293 O O . ARG A 1 167 ? -7.213 7.361 -7.853 1.00 95.69 167 ARG A O 1
ATOM 1300 N N . LYS A 1 168 ? -7.256 8.210 -9.938 1.00 95.19 168 LYS A N 1
ATOM 1301 C CA . LYS A 1 168 ? -6.371 7.205 -10.548 1.00 95.19 168 LYS A CA 1
ATOM 1302 C C . LYS A 1 168 ? -5.021 7.158 -9.828 1.00 95.19 168 LYS A C 1
ATOM 1304 O O . LYS A 1 168 ? -4.547 6.075 -9.500 1.00 95.19 168 LYS A O 1
ATOM 1309 N N . CYS A 1 169 ? -4.424 8.323 -9.567 1.00 95.38 169 CYS A N 1
ATOM 1310 C CA . CYS A 1 169 ? -3.160 8.412 -8.841 1.00 95.38 169 CYS A CA 1
ATOM 1311 C C . CYS A 1 169 ? -3.264 7.829 -7.430 1.00 95.38 169 CYS A C 1
ATOM 1313 O O . CYS A 1 169 ? -2.435 7.012 -7.043 1.00 95.38 169 CYS A O 1
ATOM 1315 N N . LEU A 1 170 ? -4.291 8.211 -6.669 1.00 97.31 170 LEU A N 1
ATOM 1316 C CA . LEU A 1 170 ? -4.454 7.702 -5.314 1.00 97.31 170 LEU A CA 1
ATOM 1317 C C . LEU A 1 170 ? -4.702 6.190 -5.308 1.00 97.31 170 LEU A C 1
ATOM 1319 O O . LEU A 1 170 ? -4.144 5.489 -4.474 1.00 97.31 170 LEU A O 1
ATOM 1323 N N . GLU A 1 171 ? -5.505 5.682 -6.241 1.00 97.94 171 GLU A N 1
ATOM 1324 C CA . GLU A 1 171 ? -5.791 4.252 -6.361 1.00 97.94 171 GLU A CA 1
ATOM 1325 C C . GLU A 1 171 ? -4.521 3.437 -6.676 1.00 97.94 171 GLU A C 1
ATOM 1327 O O . GLU A 1 171 ? -4.300 2.391 -6.063 1.00 97.94 171 GLU A O 1
ATOM 1332 N N . VAL A 1 172 ? -3.660 3.914 -7.587 1.00 96.94 172 VAL A N 1
ATOM 1333 C CA . VAL A 1 172 ? -2.411 3.213 -7.935 1.00 96.94 172 VAL A CA 1
ATOM 1334 C C . VAL A 1 172 ? -1.359 3.295 -6.831 1.00 96.94 172 VAL A C 1
ATOM 1336 O O . VAL A 1 172 ? -0.737 2.280 -6.521 1.00 96.94 172 VAL A O 1
ATOM 1339 N N . ILE A 1 173 ? -1.224 4.456 -6.182 1.00 97.00 173 ILE A N 1
ATOM 1340 C CA . ILE A 1 173 ? -0.365 4.634 -5.006 1.00 97.00 173 ILE A CA 1
ATOM 1341 C C . ILE A 1 173 ? -0.835 3.703 -3.892 1.00 97.00 173 ILE A C 1
ATOM 1343 O O . ILE A 1 173 ? -0.043 2.947 -3.347 1.00 97.00 173 ILE A O 1
ATOM 1347 N N . ALA A 1 174 ? -2.128 3.705 -3.567 1.00 98.38 174 ALA A N 1
ATOM 1348 C CA . ALA A 1 174 ? -2.646 2.870 -2.494 1.00 98.38 174 ALA A CA 1
ATOM 1349 C C . ALA A 1 174 ? -2.398 1.381 -2.764 1.00 98.38 174 ALA A C 1
ATOM 1351 O O . ALA A 1 174 ? -2.002 0.663 -1.851 1.00 98.38 174 ALA A O 1
ATOM 1352 N N . LEU A 1 175 ? -2.577 0.917 -4.006 1.00 98.62 175 LEU A N 1
ATOM 1353 C CA . LEU A 1 175 ? -2.268 -0.465 -4.372 1.00 98.62 175 LEU A CA 1
ATOM 1354 C C . LEU A 1 175 ? -0.779 -0.800 -4.164 1.00 98.62 175 LEU A C 1
ATOM 1356 O O . LEU A 1 175 ? -0.477 -1.858 -3.614 1.00 98.62 175 LEU A O 1
ATOM 1360 N N . HIS A 1 176 ? 0.124 0.102 -4.556 1.00 97.94 176 HIS A N 1
ATOM 1361 C CA . HIS A 1 176 ? 1.569 -0.027 -4.344 1.00 97.94 176 HIS A CA 1
ATOM 1362 C C . HIS A 1 176 ? 1.929 -0.074 -2.848 1.00 97.94 176 HIS A C 1
ATOM 1364 O O . HIS A 1 176 ? 2.564 -1.017 -2.380 1.00 97.94 176 HIS A O 1
ATOM 1370 N N . GLU A 1 177 ? 1.440 0.882 -2.058 1.00 98.50 177 GLU A N 1
ATOM 1371 C CA . GLU A 1 177 ? 1.731 0.938 -0.622 1.00 98.50 177 GLU A CA 1
ATOM 1372 C C . GLU A 1 177 ? 1.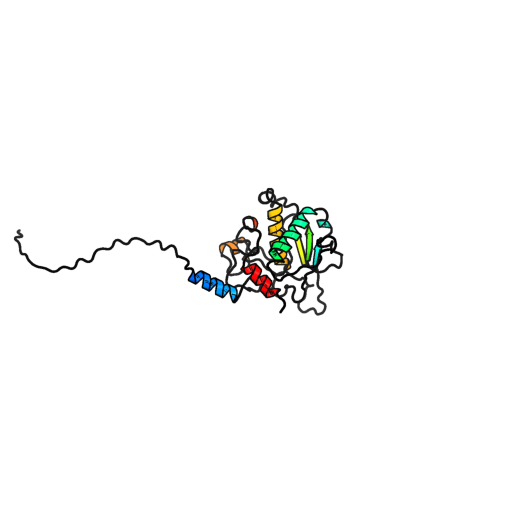151 -0.260 0.141 1.00 98.50 177 GLU A C 1
ATOM 1374 O O . GLU A 1 177 ? 1.743 -0.751 1.100 1.00 98.50 177 GLU A O 1
ATOM 1379 N N . PHE A 1 178 ? 0.012 -0.802 -0.292 1.00 98.56 178 PHE A N 1
ATOM 1380 C CA . PHE A 1 178 ? -0.528 -2.017 0.315 1.00 98.56 178 PHE A CA 1
ATOM 1381 C C . PHE A 1 178 ? 0.299 -3.260 0.002 1.00 98.56 178 PHE A C 1
ATOM 1383 O O . PHE A 1 178 ? 0.383 -4.143 0.855 1.00 98.56 178 PHE A O 1
ATOM 1390 N N . MET A 1 179 ? 0.927 -3.338 -1.172 1.00 97.94 179 MET A N 1
ATOM 1391 C CA . MET A 1 179 ? 1.876 -4.409 -1.481 1.00 97.94 179 MET A CA 1
ATOM 1392 C C . MET A 1 179 ? 3.083 -4.353 -0.530 1.00 97.94 179 MET A C 1
ATOM 1394 O O . MET A 1 179 ? 3.442 -5.380 0.057 1.00 97.94 179 MET A O 1
ATOM 1398 N N . HIS A 1 180 ? 3.626 -3.160 -0.254 1.00 98.19 180 HIS A N 1
ATOM 1399 C CA . HIS A 1 180 ? 4.603 -2.979 0.828 1.00 98.19 180 HIS A CA 1
ATOM 1400 C C . HIS A 1 180 ? 4.058 -3.434 2.180 1.00 98.19 180 HIS A C 1
ATOM 1402 O O . HIS A 1 180 ? 4.687 -4.252 2.851 1.00 98.19 180 HIS A O 1
ATOM 1408 N N . ALA A 1 181 ? 2.857 -2.999 2.563 1.00 98.19 181 ALA A N 1
ATOM 1409 C CA . ALA A 1 181 ? 2.246 -3.349 3.845 1.00 98.19 181 ALA A CA 1
ATOM 1410 C C . ALA A 1 181 ? 2.037 -4.863 4.045 1.00 98.19 181 ALA A C 1
ATOM 1412 O O . ALA A 1 181 ? 1.942 -5.331 5.186 1.00 98.19 181 ALA A O 1
ATOM 1413 N N . ILE A 1 182 ? 2.000 -5.650 2.963 1.00 97.25 182 ILE A N 1
ATOM 1414 C CA . ILE A 1 182 ? 1.953 -7.120 2.997 1.00 97.25 182 ILE A CA 1
ATOM 1415 C C . ILE A 1 182 ? 3.318 -7.785 2.748 1.00 97.25 182 ILE A C 1
ATOM 1417 O O . ILE A 1 182 ? 3.387 -9.005 2.628 1.00 97.25 182 ILE A O 1
ATOM 1421 N N . GLY A 1 183 ? 4.408 -7.022 2.748 1.00 95.19 183 GLY A N 1
ATOM 1422 C CA . GLY A 1 183 ? 5.782 -7.524 2.803 1.00 95.19 183 GLY A CA 1
ATOM 1423 C C . GLY A 1 183 ? 6.554 -7.489 1.487 1.00 95.19 183 GLY A C 1
ATOM 1424 O O . GLY A 1 183 ? 7.645 -8.054 1.434 1.00 95.19 183 GLY A O 1
ATOM 1425 N N . PHE A 1 184 ? 6.020 -6.865 0.438 1.00 95.31 184 PHE A N 1
ATOM 1426 C CA . PHE A 1 184 ? 6.710 -6.758 -0.846 1.00 95.31 184 PHE A CA 1
ATOM 1427 C C . PHE A 1 184 ? 7.684 -5.583 -0.828 1.00 95.31 184 PHE A C 1
ATOM 1429 O O . PHE A 1 184 ? 7.462 -4.573 -0.165 1.00 95.31 184 PHE A O 1
ATOM 1436 N N . LEU A 1 185 ? 8.785 -5.757 -1.537 1.00 94.25 185 LEU A N 1
ATOM 1437 C CA . LEU A 1 185 ? 9.876 -4.807 -1.673 1.00 94.25 185 LEU A CA 1
ATOM 1438 C C . LEU A 1 185 ? 9.842 -4.205 -3.077 1.00 94.25 185 LEU A C 1
ATOM 1440 O O . LEU A 1 185 ? 9.242 -4.773 -3.993 1.00 94.25 185 LEU A O 1
ATOM 1444 N N . HIS A 1 186 ? 10.518 -3.079 -3.255 1.00 94.06 186 HIS A N 1
ATOM 1445 C CA . HIS A 1 186 ? 10.635 -2.456 -4.564 1.00 94.06 186 HIS A CA 1
ATOM 1446 C C . HIS A 1 186 ? 11.362 -3.352 -5.573 1.00 94.06 186 HIS A C 1
ATOM 1448 O O . HIS A 1 186 ? 12.480 -3.815 -5.348 1.00 94.06 186 HIS A O 1
ATOM 1454 N N . GLU A 1 187 ? 10.774 -3.522 -6.753 1.00 92.06 187 GLU A N 1
ATOM 1455 C CA . GLU A 1 187 ? 11.303 -4.410 -7.789 1.00 92.06 187 GLU A CA 1
ATOM 1456 C C . GLU A 1 187 ? 12.621 -3.870 -8.390 1.00 92.06 187 GLU A C 1
ATOM 1458 O O . GLU A 1 187 ? 13.474 -4.644 -8.826 1.00 92.06 187 GLU A O 1
ATOM 1463 N N . HIS A 1 188 ? 12.845 -2.545 -8.377 1.00 90.56 188 HIS A N 1
ATOM 1464 C CA . HIS A 1 188 ? 14.104 -1.939 -8.851 1.00 90.56 188 HIS A CA 1
ATOM 1465 C C . HIS A 1 188 ? 15.302 -2.192 -7.929 1.00 90.56 188 HIS A C 1
ATOM 1467 O O . HIS A 1 188 ? 16.437 -2.000 -8.359 1.00 90.56 188 HIS A O 1
ATOM 1473 N N . LEU A 1 189 ? 15.073 -2.631 -6.687 1.00 89.31 189 LEU A N 1
ATOM 1474 C CA . LEU A 1 189 ? 16.140 -2.966 -5.737 1.00 89.31 189 LEU A CA 1
ATOM 1475 C C . LEU A 1 189 ? 16.743 -4.354 -5.978 1.00 89.31 189 LEU A C 1
ATOM 1477 O O . LEU A 1 189 ? 17.697 -4.748 -5.305 1.00 89.31 189 LEU A O 1
ATOM 1481 N N . ARG A 1 190 ? 16.207 -5.110 -6.938 1.00 88.25 190 ARG A N 1
ATOM 1482 C CA . ARG A 1 190 ? 16.802 -6.369 -7.368 1.00 88.25 190 ARG A CA 1
ATOM 1483 C C . ARG A 1 190 ? 18.104 -6.114 -8.130 1.00 88.25 190 ARG A C 1
ATOM 1485 O O . ARG A 1 190 ? 18.207 -5.198 -8.942 1.00 88.25 190 ARG A O 1
ATOM 1492 N N . ASP A 1 191 ? 19.090 -6.980 -7.927 1.00 87.62 191 ASP A N 1
ATOM 1493 C CA . ASP A 1 191 ? 20.382 -6.923 -8.630 1.00 87.62 191 ASP A CA 1
ATOM 1494 C C . ASP A 1 191 ? 20.287 -7.191 -10.149 1.00 87.62 191 ASP A C 1
ATOM 1496 O O . ASP A 1 191 ? 21.210 -6.841 -10.886 1.00 87.62 191 ASP A O 1
ATOM 1500 N N . ASP A 1 192 ? 19.180 -7.763 -10.629 1.00 86.75 192 ASP A N 1
ATOM 1501 C CA . ASP A 1 192 ? 18.889 -8.074 -12.030 1.00 86.75 192 ASP A CA 1
ATOM 1502 C C . ASP A 1 192 ? 17.927 -7.067 -12.685 1.00 86.75 192 ASP A C 1
ATOM 1504 O O . ASP A 1 192 ? 17.637 -7.187 -13.875 1.00 86.75 192 ASP A O 1
ATOM 1508 N N . ALA A 1 193 ? 17.470 -6.040 -11.955 1.00 89.94 193 ALA A N 1
ATOM 1509 C CA . ALA A 1 193 ? 16.733 -4.921 -12.545 1.00 89.94 193 ALA A CA 1
ATOM 1510 C C . ALA A 1 193 ? 17.609 -4.186 -13.582 1.00 89.94 193 ALA A C 1
ATOM 1512 O O . ALA A 1 193 ? 18.825 -4.153 -13.411 1.00 89.94 193 ALA A O 1
ATOM 1513 N N . PRO A 1 194 ? 17.064 -3.560 -14.642 1.00 92.25 194 PRO A N 1
ATOM 1514 C CA . PRO A 1 194 ? 17.875 -2.903 -15.671 1.00 92.25 194 PRO A CA 1
ATOM 1515 C C . PRO A 1 194 ? 18.912 -1.934 -15.084 1.00 92.25 194 PRO A C 1
ATOM 1517 O O . PRO A 1 194 ? 18.577 -1.127 -14.219 1.00 92.25 194 PRO A O 1
ATOM 1520 N N . GLN A 1 195 ? 20.159 -1.980 -15.569 1.00 92.88 195 GLN A N 1
ATOM 1521 C CA . GLN A 1 195 ? 21.267 -1.194 -15.004 1.00 92.88 195 GLN A CA 1
ATOM 1522 C C . GLN A 1 195 ? 20.926 0.298 -14.871 1.00 92.88 195 GLN A C 1
ATOM 1524 O O . GLN A 1 195 ? 21.044 0.844 -13.779 1.00 92.88 195 GLN A O 1
ATOM 1529 N N . ALA A 1 196 ? 20.414 0.919 -15.938 1.00 92.88 196 ALA A N 1
ATOM 1530 C CA . ALA A 1 196 ? 20.020 2.330 -15.922 1.00 92.88 196 ALA A CA 1
ATOM 1531 C C . ALA A 1 196 ? 18.952 2.642 -14.854 1.00 92.88 196 ALA A C 1
ATOM 1533 O O . ALA A 1 196 ? 18.962 3.710 -14.244 1.00 92.88 196 ALA A O 1
ATOM 1534 N N . CYS A 1 197 ? 18.047 1.695 -14.584 1.00 92.38 197 CYS A N 1
ATOM 1535 C CA . CYS A 1 197 ? 17.057 1.845 -13.524 1.00 92.38 197 CYS A CA 1
ATOM 1536 C C . CYS A 1 197 ? 17.705 1.792 -12.138 1.00 92.38 197 CYS A C 1
ATOM 1538 O O . CYS A 1 197 ? 17.405 2.636 -11.301 1.00 92.38 197 CYS A O 1
ATOM 1540 N N . ARG A 1 198 ? 18.622 0.850 -11.893 1.00 91.50 198 ARG A N 1
ATOM 1541 C CA . ARG A 1 198 ? 19.333 0.766 -10.607 1.00 91.50 198 ARG A CA 1
ATOM 1542 C C . ARG A 1 198 ? 20.229 1.978 -10.363 1.00 91.50 198 ARG A C 1
ATOM 1544 O O . ARG A 1 198 ? 20.329 2.433 -9.233 1.00 91.50 198 ARG A O 1
ATOM 1551 N N . GLU A 1 199 ? 20.849 2.521 -11.406 1.00 92.06 199 GLU A N 1
ATOM 1552 C CA . GLU A 1 199 ? 21.626 3.765 -11.317 1.00 92.06 199 GLU A CA 1
ATOM 1553 C C . GLU A 1 199 ? 20.736 4.959 -10.946 1.00 92.06 199 GLU A C 1
ATOM 1555 O O . GLU A 1 199 ? 21.131 5.792 -10.135 1.00 92.06 199 GLU A O 1
ATOM 1560 N N . THR A 1 200 ? 19.516 5.005 -11.487 1.00 92.75 200 THR A N 1
ATOM 1561 C CA . THR A 1 200 ? 18.562 6.091 -11.223 1.00 92.75 200 THR A CA 1
ATOM 1562 C C . THR A 1 200 ? 17.895 5.954 -9.855 1.00 92.75 200 THR A C 1
ATOM 1564 O O . THR A 1 200 ? 17.856 6.921 -9.110 1.00 92.75 200 THR A O 1
ATOM 1567 N N . PHE A 1 201 ? 17.397 4.767 -9.499 1.00 92.00 201 PHE A N 1
ATOM 1568 C CA . PHE A 1 201 ? 16.499 4.554 -8.355 1.00 92.00 201 PHE A CA 1
ATOM 1569 C C . PHE A 1 201 ? 17.065 3.635 -7.269 1.00 92.00 201 PHE A C 1
ATOM 1571 O O . PHE A 1 201 ? 16.439 3.458 -6.233 1.00 92.00 201 PHE A O 1
ATOM 1578 N N . GLY A 1 202 ? 18.249 3.044 -7.445 1.00 84.62 202 GLY A N 1
ATOM 1579 C CA . GLY A 1 202 ? 18.822 2.099 -6.474 1.00 84.62 202 GLY A CA 1
ATOM 1580 C C . GLY A 1 202 ? 19.150 2.715 -5.109 1.00 84.62 202 GLY A C 1
ATOM 1581 O O . GLY A 1 202 ? 19.362 1.987 -4.144 1.00 84.62 202 GLY A O 1
ATOM 1582 N N . HIS A 1 203 ? 19.172 4.047 -5.017 1.00 86.06 203 HIS A N 1
ATOM 1583 C CA . HIS A 1 203 ? 19.295 4.780 -3.759 1.00 86.06 203 HIS A CA 1
ATOM 1584 C C . HIS A 1 203 ? 17.952 4.937 -3.017 1.00 86.06 203 HIS A C 1
ATOM 1586 O O . HIS A 1 203 ? 17.942 5.291 -1.838 1.00 86.06 203 HIS A O 1
ATOM 1592 N N . GLU A 1 204 ? 16.825 4.666 -3.681 1.00 86.00 204 GLU A N 1
ATOM 1593 C CA . GLU A 1 204 ? 15.480 4.698 -3.107 1.00 86.00 204 GLU A CA 1
ATOM 1594 C C . GLU A 1 204 ? 15.132 3.332 -2.507 1.00 86.00 204 GLU A C 1
ATOM 1596 O O . GLU A 1 204 ? 14.575 2.460 -3.177 1.00 86.00 204 GLU A O 1
ATOM 1601 N N . GLY A 1 205 ? 15.532 3.142 -1.248 1.00 84.06 205 GLY A N 1
ATOM 1602 C CA . GLY A 1 205 ? 15.292 1.917 -0.489 1.00 84.06 205 GLY A CA 1
ATOM 1603 C C . GLY A 1 205 ? 13.881 1.798 0.093 1.00 84.06 205 GLY A C 1
ATOM 1604 O O . GLY A 1 205 ? 13.105 2.752 0.114 1.00 84.06 205 GLY A O 1
ATOM 1605 N N . ASP A 1 206 ? 13.587 0.611 0.621 1.00 87.75 206 ASP A N 1
ATOM 1606 C CA . ASP A 1 206 ? 12.341 0.302 1.319 1.00 87.75 206 ASP A CA 1
ATOM 1607 C C . ASP A 1 206 ? 12.360 0.693 2.802 1.00 87.75 206 ASP A C 1
ATOM 1609 O O . ASP A 1 206 ? 13.370 0.569 3.502 1.00 87.75 206 ASP A O 1
ATOM 1613 N N . ASP A 1 207 ? 11.192 1.062 3.327 1.00 82.38 207 ASP A N 1
ATOM 1614 C CA . ASP A 1 207 ? 11.016 1.316 4.752 1.00 82.38 207 ASP A CA 1
ATOM 1615 C C . ASP A 1 207 ? 10.956 0.006 5.547 1.00 82.38 207 ASP A C 1
ATOM 1617 O O . ASP A 1 207 ? 9.999 -0.767 5.477 1.00 82.38 207 ASP A O 1
ATOM 1621 N N . THR A 1 208 ? 11.961 -0.225 6.394 1.00 76.56 208 THR A N 1
ATOM 1622 C CA . THR A 1 208 ? 12.075 -1.372 7.321 1.00 76.56 208 THR A CA 1
ATOM 1623 C C . THR A 1 208 ? 12.262 -2.760 6.683 1.00 76.56 208 THR A C 1
ATOM 1625 O O . THR A 1 208 ? 12.579 -3.704 7.415 1.00 76.56 208 THR A O 1
ATOM 1628 N N . GLY A 1 209 ? 12.132 -2.900 5.362 1.00 72.31 209 GLY A N 1
ATOM 1629 C CA . GLY A 1 209 ? 12.451 -4.122 4.620 1.00 72.31 209 GLY A CA 1
ATOM 1630 C C . GLY A 1 209 ? 13.963 -4.323 4.517 1.00 72.31 209 GLY A C 1
ATOM 1631 O O . GLY A 1 209 ? 14.659 -3.490 3.946 1.00 72.31 209 GLY A O 1
ATOM 1632 N N . ILE A 1 210 ? 14.494 -5.393 5.111 1.00 69.38 210 ILE A N 1
ATOM 1633 C CA . ILE A 1 210 ? 15.953 -5.587 5.264 1.00 69.38 210 ILE A CA 1
ATOM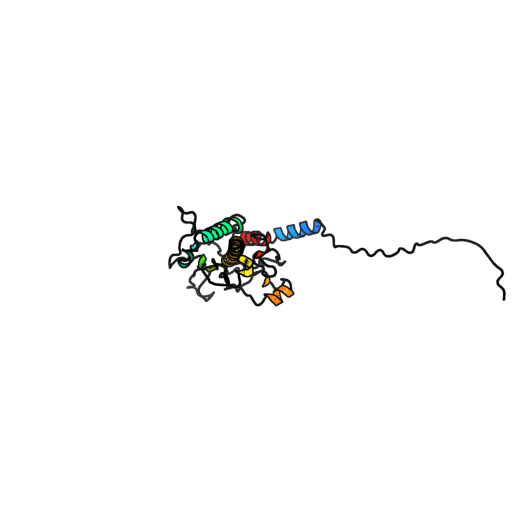 1634 C C . ILE A 1 210 ? 16.426 -7.012 4.957 1.00 69.38 210 ILE A C 1
ATOM 1636 O O . ILE A 1 210 ? 17.632 -7.257 4.900 1.00 69.38 210 ILE A O 1
ATOM 1640 N N . HIS A 1 211 ? 15.506 -7.959 4.752 1.00 72.00 211 HIS A N 1
ATOM 1641 C CA . HIS A 1 211 ? 15.833 -9.349 4.428 1.00 72.00 211 HIS A CA 1
ATOM 1642 C C . HIS A 1 211 ? 15.185 -9.768 3.111 1.00 72.00 211 HIS A C 1
ATOM 1644 O O . HIS A 1 211 ? 14.246 -10.571 3.104 1.00 72.00 211 HIS A O 1
ATOM 1650 N N . PRO A 1 212 ? 15.675 -9.219 1.988 1.00 80.00 212 PRO A N 1
ATOM 1651 C CA . PRO A 1 212 ? 15.100 -9.512 0.698 1.00 80.00 212 PRO A CA 1
ATOM 1652 C C . PRO A 1 212 ? 15.240 -10.986 0.352 1.00 80.00 212 PRO A C 1
ATOM 1654 O O . PRO A 1 212 ? 16.323 -11.572 0.399 1.00 80.00 212 PRO A O 1
ATOM 1657 N N . ASN A 1 213 ? 14.134 -11.569 -0.072 1.00 78.06 213 ASN A N 1
ATOM 1658 C CA . ASN A 1 213 ? 14.125 -12.814 -0.792 1.00 78.06 213 ASN A CA 1
ATOM 1659 C C . ASN A 1 213 ? 13.577 -12.543 -2.182 1.00 78.06 213 ASN A C 1
ATOM 1661 O O . ASN A 1 213 ? 12.485 -11.998 -2.365 1.00 78.06 213 ASN A O 1
ATOM 1665 N N . LYS A 1 214 ? 14.358 -12.947 -3.176 1.00 72.56 214 LYS A N 1
ATOM 1666 C CA . LYS A 1 214 ? 13.814 -13.085 -4.506 1.00 72.56 214 LYS A CA 1
ATOM 1667 C C . LYS A 1 214 ? 12.985 -14.344 -4.486 1.00 72.56 214 LYS A C 1
ATOM 1669 O O . LYS A 1 214 ? 13.533 -15.443 -4.485 1.00 72.56 214 LYS A O 1
ATOM 1674 N N . PHE A 1 215 ? 11.677 -14.168 -4.574 1.00 64.56 215 PHE A N 1
ATOM 1675 C CA . PHE A 1 215 ? 10.900 -15.236 -5.144 1.00 64.56 215 PHE A CA 1
ATOM 1676 C C . PHE A 1 215 ? 11.427 -15.412 -6.595 1.00 64.56 215 PHE A C 1
ATOM 1678 O O . PHE A 1 215 ? 11.501 -16.565 -6.999 1.00 64.56 215 PHE A O 1
ATOM 1685 N N . SER A 1 216 ? 11.866 -14.326 -7.316 1.00 66.00 216 SER A N 1
ATOM 1686 C CA . SER A 1 216 ? 12.224 -14.299 -8.781 1.00 66.00 216 SER A CA 1
ATOM 1687 C C . SER A 1 216 ? 13.623 -14.535 -9.290 1.00 66.00 216 SER A C 1
ATOM 1689 O O . SER A 1 216 ? 14.533 -13.844 -8.853 1.00 66.00 216 SER A O 1
ATOM 1691 N N . VAL A 1 217 ? 13.756 -15.341 -10.349 1.00 67.81 217 VAL A N 1
ATOM 1692 C CA . VAL A 1 217 ? 14.897 -15.413 -11.267 1.00 67.81 217 VAL A CA 1
ATOM 1693 C C . VAL A 1 217 ? 14.796 -14.403 -12.414 1.00 67.81 217 VAL A C 1
ATOM 1695 O O . VAL A 1 217 ? 15.817 -14.143 -13.037 1.00 67.81 217 VAL A O 1
ATOM 1698 N N . ILE A 1 218 ? 13.617 -13.818 -12.688 1.00 73.62 218 ILE A N 1
ATOM 1699 C CA . ILE A 1 218 ? 13.454 -12.740 -13.682 1.00 73.62 218 ILE A CA 1
ATOM 1700 C C . ILE A 1 218 ? 12.775 -11.528 -13.042 1.00 73.62 218 ILE A C 1
ATOM 1702 O O . ILE A 1 218 ? 11.674 -11.640 -12.507 1.00 73.62 218 ILE A O 1
ATOM 1706 N N . TYR A 1 219 ? 13.410 -10.367 -13.158 1.00 84.12 219 TYR A N 1
ATOM 1707 C CA . TYR A 1 219 ? 12.827 -9.061 -12.856 1.00 84.12 219 TYR A CA 1
ATOM 1708 C C . TYR A 1 219 ? 11.471 -8.826 -13.560 1.00 84.12 219 TYR A C 1
ATOM 1710 O O . TYR A 1 219 ? 11.366 -8.925 -14.790 1.00 84.12 219 TYR A O 1
ATOM 1718 N N . ASP A 1 220 ? 10.441 -8.460 -12.792 1.00 89.69 220 ASP A N 1
ATOM 1719 C CA . ASP A 1 220 ? 9.114 -8.140 -13.317 1.00 89.69 220 ASP A CA 1
ATOM 1720 C C . ASP A 1 220 ? 8.959 -6.646 -13.627 1.00 89.69 220 ASP A C 1
ATOM 1722 O O . ASP A 1 220 ? 8.535 -5.822 -12.814 1.00 89.69 220 ASP A O 1
ATOM 1726 N N . ARG A 1 221 ? 9.210 -6.299 -14.890 1.00 89.06 221 ARG A N 1
ATOM 1727 C CA . ARG A 1 221 ? 9.008 -4.937 -15.394 1.00 89.06 221 ARG A CA 1
ATOM 1728 C C . ARG A 1 221 ? 7.565 -4.454 -15.265 1.00 89.06 221 ARG A C 1
ATOM 1730 O O . ARG A 1 221 ? 7.361 -3.246 -15.264 1.00 89.06 221 ARG A O 1
ATOM 1737 N N . ALA A 1 222 ? 6.568 -5.336 -15.225 1.00 89.75 222 ALA A N 1
ATOM 1738 C CA . ALA A 1 222 ? 5.155 -4.972 -15.145 1.00 89.75 222 ALA A CA 1
ATOM 1739 C C . ALA A 1 222 ? 4.639 -4.848 -13.703 1.00 89.75 222 ALA A C 1
ATOM 1741 O O . ALA A 1 222 ? 3.495 -4.419 -13.536 1.00 89.75 222 ALA A O 1
ATOM 1742 N N . SER A 1 223 ? 5.455 -5.196 -12.700 1.00 92.81 223 SER A N 1
ATOM 1743 C CA . SER A 1 223 ? 5.067 -5.155 -11.290 1.00 92.81 223 SER A CA 1
ATOM 1744 C C . SER A 1 223 ? 4.598 -3.761 -10.895 1.00 92.81 223 SER A C 1
ATOM 1746 O O . SER A 1 223 ? 5.175 -2.750 -11.313 1.00 92.81 223 SER A O 1
ATOM 1748 N N . ILE A 1 224 ? 3.580 -3.702 -10.035 1.00 94.94 224 ILE A N 1
ATOM 1749 C CA . ILE A 1 224 ? 3.190 -2.439 -9.406 1.00 94.94 224 ILE A CA 1
ATOM 1750 C C . ILE A 1 224 ? 4.300 -1.895 -8.492 1.00 94.94 224 ILE A C 1
ATOM 1752 O O . ILE A 1 224 ? 4.320 -0.703 -8.207 1.00 94.94 224 ILE A O 1
ATOM 1756 N N . MET A 1 225 ? 5.256 -2.736 -8.086 1.00 94.62 225 MET A N 1
ATOM 1757 C CA . MET A 1 225 ? 6.365 -2.400 -7.188 1.00 94.62 225 MET A CA 1
ATOM 1758 C C . MET A 1 225 ? 7.597 -1.836 -7.897 1.00 94.62 225 MET A C 1
ATOM 1760 O O . MET A 1 225 ? 8.640 -1.672 -7.265 1.00 94.62 225 MET A O 1
ATOM 1764 N N . THR A 1 226 ? 7.536 -1.562 -9.202 1.00 91.69 226 THR A N 1
ATOM 1765 C CA . THR A 1 226 ? 8.692 -1.035 -9.934 1.00 91.69 226 THR A CA 1
ATOM 1766 C C . THR A 1 226 ? 8.663 0.480 -10.096 1.00 91.69 226 THR A C 1
ATOM 1768 O O . THR A 1 226 ? 7.638 1.045 -10.464 1.00 91.69 226 THR A O 1
ATOM 1771 N N . TYR A 1 227 ? 9.815 1.131 -9.908 1.00 89.56 227 TYR A N 1
ATOM 1772 C CA . TYR A 1 227 ? 10.031 2.529 -10.308 1.00 89.56 227 TYR A CA 1
ATOM 1773 C C . TYR A 1 227 ? 10.722 2.682 -11.661 1.00 89.56 227 TYR A C 1
ATOM 1775 O O . TYR A 1 227 ? 10.803 3.786 -12.192 1.00 89.56 227 TYR A O 1
ATOM 1783 N N . CYS A 1 228 ? 11.193 1.586 -12.267 1.00 88.81 228 CYS A N 1
ATOM 1784 C CA . CYS A 1 228 ? 11.850 1.645 -13.576 1.00 88.81 228 CYS A CA 1
ATOM 1785 C C . CYS A 1 228 ? 10.922 2.161 -14.685 1.00 88.81 228 CYS A C 1
ATOM 1787 O O . CYS A 1 228 ? 11.388 2.558 -15.752 1.00 88.81 228 CYS A O 1
ATOM 1789 N N . GLU A 1 229 ? 9.615 2.143 -14.432 1.00 87.44 229 GLU A N 1
ATOM 1790 C CA . GLU A 1 229 ? 8.611 2.861 -15.193 1.00 87.44 229 GLU A CA 1
ATOM 1791 C C . GLU A 1 229 ? 7.626 3.545 -14.251 1.00 87.44 229 GLU A C 1
ATOM 1793 O O . GLU A 1 229 ? 7.398 3.099 -13.129 1.00 87.44 229 GLU A O 1
ATOM 1798 N N . SER A 1 230 ? 6.997 4.607 -14.746 1.00 88.62 230 SER A N 1
ATOM 1799 C CA . SER A 1 230 ? 5.935 5.309 -14.036 1.00 88.62 230 SER A CA 1
ATOM 1800 C C . SER A 1 230 ? 4.736 4.384 -13.814 1.00 88.62 230 SER A C 1
ATOM 1802 O O . SER A 1 230 ? 4.044 3.988 -14.758 1.00 88.62 230 SER A O 1
ATOM 1804 N N . ILE A 1 231 ? 4.449 4.071 -12.547 1.00 87.88 231 ILE A N 1
ATOM 1805 C CA . ILE A 1 231 ? 3.241 3.328 -12.154 1.00 87.88 231 ILE A CA 1
ATOM 1806 C C . ILE A 1 231 ? 1.963 4.074 -12.553 1.00 87.88 231 ILE A C 1
ATOM 1808 O O . ILE A 1 231 ? 0.917 3.465 -12.766 1.00 87.88 231 ILE A O 1
ATOM 1812 N N . TYR A 1 232 ? 2.047 5.392 -12.714 1.00 88.69 232 TYR A N 1
ATOM 1813 C CA . TYR A 1 232 ? 0.899 6.230 -13.001 1.00 88.69 232 TYR A CA 1
ATOM 1814 C C . TYR A 1 232 ? 0.424 6.167 -14.458 1.00 88.69 232 TYR A C 1
ATOM 1816 O O . TYR A 1 232 ? -0.763 6.360 -14.742 1.00 88.69 232 TYR A O 1
ATOM 1824 N N . ASP A 1 233 ? 1.320 5.846 -15.391 1.00 86.56 233 ASP A N 1
ATOM 1825 C CA . ASP A 1 233 ? 0.998 5.734 -16.818 1.00 86.56 233 ASP A CA 1
ATOM 1826 C C . ASP A 1 233 ? 0.417 4.359 -17.183 1.00 86.56 233 ASP A C 1
ATOM 1828 O O . ASP A 1 233 ? -0.006 4.123 -18.316 1.00 86.56 233 ASP A O 1
ATOM 1832 N N . ARG A 1 234 ? 0.344 3.446 -16.211 1.00 83.44 234 ARG A N 1
ATOM 1833 C CA . ARG A 1 234 ? -0.050 2.050 -16.405 1.00 83.44 234 ARG A CA 1
ATOM 1834 C C . ARG A 1 234 ? -1.463 1.760 -15.882 1.00 83.44 234 ARG A C 1
ATOM 1836 O O . ARG A 1 234 ? -2.024 2.532 -15.100 1.00 83.44 234 ARG A O 1
ATOM 1843 N N . PRO A 1 235 ? -2.087 0.647 -16.315 1.00 87.88 235 PRO A N 1
ATOM 1844 C CA . PRO A 1 235 ? -3.348 0.194 -15.737 1.00 87.88 235 PRO A CA 1
ATOM 1845 C C . PRO A 1 235 ? -3.198 -0.109 -14.242 1.00 87.88 235 PRO A C 1
ATOM 1847 O O . PRO A 1 235 ? -2.232 -0.752 -13.843 1.00 87.88 235 PRO A O 1
ATOM 1850 N N . ILE A 1 236 ? -4.190 0.274 -13.431 1.00 93.75 236 ILE A N 1
ATOM 1851 C CA . ILE A 1 236 ? -4.199 -0.004 -11.987 1.00 93.75 236 ILE A CA 1
ATOM 1852 C C . ILE A 1 236 ? -4.520 -1.483 -11.742 1.00 93.75 236 ILE A C 1
ATOM 1854 O O . ILE A 1 236 ? -5.682 -1.876 -11.570 1.00 93.75 236 ILE A O 1
ATOM 1858 N N . ARG A 1 237 ? -3.491 -2.326 -11.805 1.00 93.44 237 ARG A N 1
ATOM 1859 C CA . ARG A 1 237 ? -3.574 -3.767 -11.573 1.00 93.44 237 ARG A CA 1
ATOM 1860 C C . ARG A 1 237 ? -2.222 -4.317 -11.144 1.00 93.44 237 ARG A C 1
ATOM 1862 O O . ARG A 1 237 ? -1.187 -3.794 -11.536 1.00 93.44 237 ARG A O 1
ATOM 1869 N N . LEU A 1 238 ? -2.273 -5.424 -10.420 1.00 94.88 238 LEU A N 1
ATOM 1870 C CA . LEU A 1 238 ? -1.117 -6.276 -10.192 1.00 94.88 238 LEU A CA 1
ATOM 1871 C C . LEU A 1 238 ? -0.680 -6.945 -11.507 1.00 94.88 238 LEU A C 1
ATOM 1873 O O . LEU A 1 238 ? -1.511 -7.216 -12.393 1.00 94.88 238 LEU A O 1
ATOM 1877 N N . SER A 1 239 ? 0.616 -7.216 -11.640 1.00 93.12 239 SER A N 1
ATOM 1878 C CA . SER A 1 239 ? 1.118 -8.118 -12.678 1.00 93.12 239 SER A CA 1
ATOM 1879 C C . SER A 1 239 ? 0.694 -9.569 -12.395 1.00 93.12 239 SER A C 1
ATOM 1881 O O . SER A 1 239 ? 0.119 -9.885 -11.347 1.00 93.12 239 SER A O 1
ATOM 1883 N N . ALA A 1 240 ? 0.933 -10.477 -13.346 1.00 90.81 240 ALA A N 1
ATOM 1884 C CA . ALA A 1 240 ? 0.654 -11.894 -13.109 1.00 90.81 240 ALA A CA 1
ATOM 1885 C C . ALA A 1 240 ? 1.591 -12.459 -12.026 1.00 90.81 240 ALA A C 1
ATOM 1887 O O . ALA A 1 240 ? 1.177 -13.279 -11.205 1.00 90.81 240 ALA A O 1
ATOM 1888 N N . GLU A 1 241 ? 2.829 -11.979 -12.011 1.00 87.62 241 GLU A N 1
ATOM 1889 C CA . GLU A 1 241 ? 3.881 -12.320 -11.071 1.00 87.62 241 GLU A CA 1
ATOM 1890 C C . GLU A 1 241 ? 3.570 -11.797 -9.660 1.00 87.62 241 GLU A C 1
ATOM 1892 O O . GLU A 1 241 ? 3.641 -12.585 -8.718 1.00 87.62 241 GLU A O 1
ATOM 1897 N N . ASP A 1 242 ? 3.103 -10.549 -9.520 1.00 93.38 242 ASP A N 1
ATOM 1898 C CA . ASP A 1 242 ? 2.616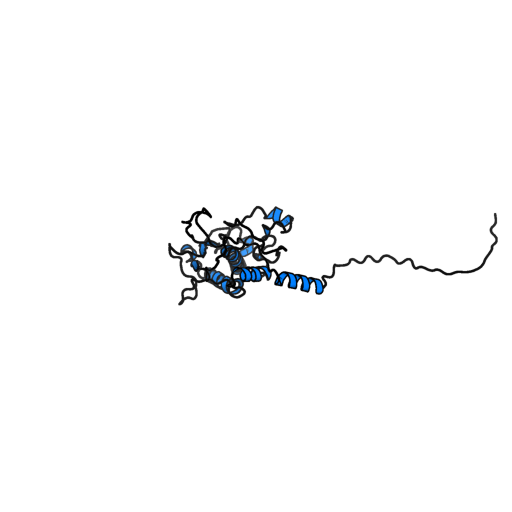 -9.983 -8.253 1.00 93.38 242 ASP A CA 1
ATOM 1899 C C . ASP A 1 242 ? 1.505 -10.866 -7.655 1.00 93.38 242 ASP A C 1
ATOM 1901 O O . ASP A 1 242 ? 1.581 -11.292 -6.502 1.00 93.38 242 ASP A O 1
ATOM 1905 N N . ILE A 1 243 ? 0.477 -11.200 -8.449 1.00 93.06 243 ILE A N 1
ATOM 1906 C CA . ILE A 1 243 ? -0.650 -12.039 -8.004 1.00 93.06 243 ILE A CA 1
ATOM 1907 C C . ILE A 1 243 ? -0.157 -13.407 -7.540 1.00 93.06 243 ILE A C 1
ATOM 1909 O O . ILE A 1 243 ? -0.565 -13.909 -6.489 1.00 93.06 243 ILE A O 1
ATOM 1913 N N . ALA A 1 244 ? 0.699 -14.037 -8.338 1.00 89.69 244 ALA A N 1
ATOM 1914 C CA . ALA A 1 244 ? 1.159 -15.380 -8.062 1.00 89.69 244 ALA A CA 1
ATOM 1915 C C . ALA A 1 244 ? 2.116 -15.424 -6.853 1.00 89.69 244 ALA A C 1
ATOM 1917 O O . ALA A 1 244 ? 2.059 -16.376 -6.074 1.00 89.69 244 ALA A O 1
ATOM 1918 N N . ALA A 1 245 ? 2.896 -14.366 -6.620 1.00 89.50 245 ALA A N 1
ATOM 1919 C CA . ALA A 1 245 ? 3.677 -14.169 -5.404 1.00 89.50 245 ALA A CA 1
ATOM 1920 C C . ALA A 1 245 ? 2.818 -13.964 -4.161 1.00 89.50 245 ALA A C 1
ATOM 1922 O O . ALA A 1 245 ? 3.022 -14.658 -3.162 1.00 89.50 245 ALA A O 1
ATOM 1923 N N . VAL A 1 246 ? 1.818 -13.079 -4.217 1.00 92.88 246 VAL A N 1
ATOM 1924 C CA . VAL A 1 246 ? 0.900 -12.885 -3.086 1.00 92.88 246 VAL A CA 1
ATOM 1925 C C . VAL A 1 246 ? 0.211 -14.207 -2.755 1.00 92.88 246 VAL A C 1
ATOM 1927 O O . VAL A 1 246 ? 0.178 -14.608 -1.595 1.00 92.88 246 VAL A O 1
ATOM 1930 N N . ASN A 1 247 ? -0.272 -14.933 -3.765 1.00 92.06 247 ASN A N 1
ATOM 1931 C CA . ASN A 1 247 ? -0.879 -16.247 -3.574 1.00 92.06 247 ASN A CA 1
ATOM 1932 C C . ASN A 1 247 ? 0.084 -17.254 -2.947 1.00 92.06 247 ASN A C 1
ATOM 1934 O O . ASN A 1 247 ? -0.295 -17.911 -1.987 1.00 92.06 247 ASN A O 1
ATOM 1938 N N . HIS A 1 248 ? 1.323 -17.350 -3.420 1.00 87.75 248 HIS A N 1
ATOM 1939 C CA . HIS A 1 248 ? 2.286 -18.291 -2.853 1.00 87.75 248 HIS A CA 1
ATOM 1940 C C . HIS A 1 248 ? 2.536 -18.061 -1.355 1.00 87.75 248 HIS A C 1
ATOM 1942 O O . HIS A 1 248 ? 2.603 -19.017 -0.586 1.00 87.75 248 HIS A O 1
ATOM 1948 N N . PHE A 1 249 ? 2.656 -16.799 -0.932 1.00 88.56 249 PHE A N 1
ATOM 1949 C CA . PHE A 1 249 ? 2.975 -16.468 0.458 1.00 88.56 249 PHE A CA 1
ATOM 1950 C C . PHE A 1 249 ? 1.758 -16.402 1.390 1.00 88.56 249 PHE A C 1
ATOM 1952 O O . PHE A 1 249 ? 1.929 -16.535 2.604 1.00 88.56 249 PHE A O 1
ATOM 1959 N N . TYR A 1 250 ? 0.554 -16.187 0.850 1.00 91.19 250 TYR A N 1
ATOM 1960 C CA . TYR A 1 250 ? -0.669 -15.972 1.634 1.00 91.19 250 TYR A CA 1
ATOM 1961 C C . TYR A 1 250 ? -1.763 -17.022 1.443 1.00 91.19 250 TYR A C 1
ATOM 1963 O O . TYR A 1 250 ? -2.724 -17.019 2.213 1.00 91.19 250 TYR A O 1
ATOM 1971 N N . GLN A 1 251 ? -1.645 -17.939 0.479 1.00 86.00 251 GLN A N 1
ATOM 1972 C CA . GLN A 1 251 ? -2.473 -19.142 0.488 1.00 86.00 251 GLN A CA 1
ATOM 1973 C C . GLN A 1 251 ? -2.104 -19.958 1.724 1.00 86.00 251 GLN A C 1
ATOM 1975 O O . GLN A 1 251 ? -0.934 -20.229 1.984 1.00 86.00 251 GLN A O 1
ATOM 1980 N N . THR A 1 252 ? -3.117 -20.297 2.516 1.00 60.62 252 THR A N 1
ATOM 1981 C CA . THR A 1 252 ? -2.988 -21.189 3.667 1.00 60.62 252 THR A CA 1
ATOM 1982 C C . THR A 1 252 ? -2.280 -22.470 3.234 1.00 60.62 252 THR A C 1
ATOM 1984 O O . THR A 1 252 ? -2.805 -23.176 2.370 1.00 60.62 252 THR A O 1
ATOM 1987 N N . GLN A 1 253 ? -1.109 -22.741 3.813 1.00 46.12 253 GLN A N 1
ATOM 1988 C CA . GLN A 1 253 ? -0.576 -24.102 3.885 1.00 46.12 253 GLN A CA 1
ATOM 1989 C C . GLN A 1 253 ? -1.262 -24.856 5.018 1.00 46.12 253 GLN A C 1
ATOM 1991 O O . GLN A 1 253 ? -1.543 -24.207 6.055 1.00 46.12 253 GLN A O 1
#

Mean predicted aligned error: 11.18 Å

pLDDT: mean 81.55, std 19.89, range [26.34, 98.69]

InterPro domains:
  IPR001506 Peptidase M12A [PR00480] (168-186)
  IPR001506 Peptidase M12A [PR00480] (218-233)
  IPR001506 Peptidase M12A [PR00480] (238-251)
  IPR024079 Metallopeptidase, catalytic domain superfamily [G3DSA:3.40.390.10] (21-253)

Organism: NCBI:txid1943631

Nearest PDB structures (foldseek):
  8a28-assembly2_B  TM=5.663E-01  e=2.189E-06  Limulus polyphemus
  4n82-assembly2_A  TM=3.213E-01  e=2.398E+00  Streptococcus sanguinis SK36
  4n82-assembly1_B  TM=2.549E-01  e=2.882E+00  Streptococcus sanguinis SK36
  6lu9-assembly1_D  TM=3.249E-01  e=8.681E+00  Rattus norvegicus

Radius of gyration: 27.91 Å; Cα contacts (8 Å, |Δi|>4): 416; chains: 1; bounding box: 75×47×110 Å